Protein AF-A0A1V5DP64-F1 (afdb_monomer_lite)

Sequence (326 aa):
MSFKNELERRCFEIAERALGRGVTILHNKTLQIESALFSEVASFKGPPAKEVDVLVAELLDDPKVVLLVSCKLLLRRAEPAHVQEWCAVVQTMNRYSDGTHYFGLIVSPTGFTSGCEAWATSHNLGIIPPIKGRRLAFNEDTVLRMYERVLVALRARVHLQIDDLRTPPAFFDFVYRLVADFEGHQDAVADTRYLLLPQGWASSFGEMYSKIAGRTVEDLRAVEGATIMTLSGGVGLRFNQARVDCGSGRDITKGTLMIPQCRKNIEMETCTLDFIKSIVVGRSITSAGDFGNYLEVGLDHSFNLGLHQTGFHLISTENPIEQHRL

pLDDT: mean 82.63, std 13.84, range [38.41, 98.31]

Secondary structure (DSSP, 8-state):
---SSHHHHHHHHHHHHHH-TTEEEEEEEEPPPS-TT-HHHHSSSSS---EEEEEEEEEEETTEEEEEEEE---SSPBPHHHHHHHHHHHHHHHHT-SS-EEEEEEE-TT-B-TTHHHHHHHTTEEEES-SSSS-S---HHHHHHHHHHHHHHHHHHHHH--TTTTSTTHHHHHHHHHHGGGG-TTSTTSS-SEEEETTTEEE-HHHHHHHHTTPBEEEEEEETTEEEEEETTTEEEEE-SS-EEEES-GGGG-S-EE--EEEETTTTEEE-HHHHHHHHTTPBEEEEEE-SSEEEEEETTTEEEEEESSEEEEEE-PSSGGGS--

Radius of gyration: 22.36 Å; chains: 1; bounding box: 56×39×63 Å

Structure (mmCIF, N/CA/C/O backbone):
data_AF-A0A1V5DP64-F1
#
_entry.id   AF-A0A1V5DP64-F1
#
loop_
_atom_site.group_PDB
_atom_site.id
_atom_site.type_symbol
_atom_site.label_atom_id
_atom_site.label_alt_id
_atom_site.label_comp_id
_atom_site.label_asym_id
_atom_site.label_entity_id
_atom_site.label_seq_id
_atom_site.pdbx_PDB_ins_code
_atom_site.Cartn_x
_atom_site.Cartn_y
_atom_site.Cartn_z
_atom_site.occupancy
_atom_site.B_iso_or_equiv
_atom_site.auth_seq_id
_atom_site.auth_comp_id
_atom_site.auth_asym_id
_atom_site.auth_atom_id
_atom_site.pdbx_PDB_model_num
ATOM 1 N N . MET A 1 1 ? 22.384 3.825 -25.444 1.00 60.59 1 MET A N 1
ATOM 2 C CA . MET A 1 1 ? 21.164 4.272 -24.741 1.00 60.59 1 MET A CA 1
ATOM 3 C C . MET A 1 1 ? 21.391 5.690 -24.252 1.00 60.5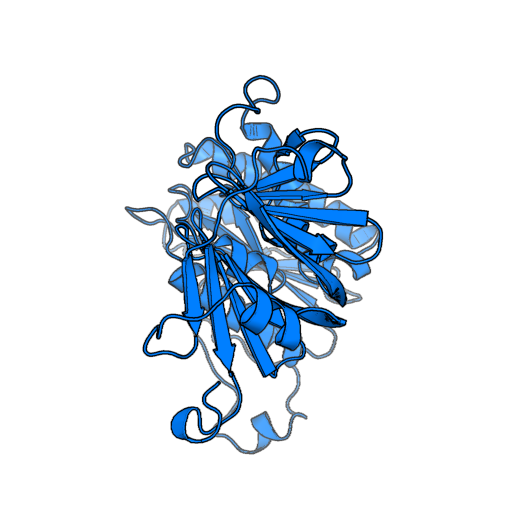9 1 MET A C 1
ATOM 5 O O . MET A 1 1 ? 22.504 5.987 -23.835 1.00 60.59 1 MET A O 1
ATOM 9 N N . SER A 1 2 ? 20.395 6.566 -24.368 1.00 73.50 2 SER A N 1
ATOM 10 C CA . SER A 1 2 ? 20.362 7.835 -23.628 1.00 73.50 2 SER A CA 1
ATOM 11 C C . SER A 1 2 ? 19.771 7.574 -22.243 1.00 73.50 2 SER A C 1
ATOM 13 O O . SER A 1 2 ? 18.979 6.651 -22.125 1.00 73.50 2 SER A O 1
ATOM 15 N N . PHE A 1 3 ? 20.126 8.368 -21.236 1.00 81.88 3 PHE A N 1
ATOM 16 C CA . PHE A 1 3 ? 19.510 8.339 -19.904 1.00 81.88 3 PHE A CA 1
ATOM 17 C C . PHE A 1 3 ? 19.103 9.770 -19.546 1.00 81.88 3 PHE A C 1
ATOM 19 O O . PHE A 1 3 ? 19.833 10.710 -19.872 1.00 81.88 3 PHE A O 1
ATOM 26 N N . LYS A 1 4 ? 17.956 9.961 -18.889 1.00 80.56 4 LYS A N 1
ATOM 27 C CA . LYS A 1 4 ? 17.464 11.286 -18.477 1.00 80.56 4 LYS A CA 1
ATOM 28 C C . LYS A 1 4 ? 18.217 11.835 -17.273 1.00 80.56 4 LYS A C 1
ATOM 30 O O . LYS A 1 4 ? 18.334 13.049 -17.126 1.00 80.56 4 LYS A O 1
ATOM 35 N N . ASN A 1 5 ? 18.696 10.959 -16.396 1.00 86.06 5 ASN A N 1
ATOM 36 C CA . ASN A 1 5 ? 19.469 11.338 -15.222 1.00 86.06 5 ASN A CA 1
ATOM 37 C C . ASN A 1 5 ? 20.370 10.191 -14.742 1.00 86.06 5 ASN A C 1
ATOM 39 O O . ASN A 1 5 ? 20.289 9.056 -15.212 1.00 86.06 5 ASN A O 1
ATOM 43 N N . GLU A 1 6 ? 21.232 10.515 -13.783 1.00 88.75 6 GLU A N 1
ATOM 44 C CA . GLU A 1 6 ? 22.213 9.586 -13.228 1.00 88.75 6 GLU A CA 1
ATOM 45 C C . GLU A 1 6 ? 21.572 8.428 -12.447 1.00 88.75 6 GLU A C 1
ATOM 47 O O . GLU A 1 6 ? 22.032 7.293 -12.544 1.00 88.75 6 GLU A O 1
ATOM 52 N N . LEU A 1 7 ? 20.468 8.680 -11.736 1.00 89.38 7 LEU A N 1
ATOM 53 C CA . LEU A 1 7 ? 19.733 7.637 -11.016 1.00 89.38 7 LEU A CA 1
ATOM 54 C C . LEU A 1 7 ? 19.228 6.553 -11.979 1.00 89.38 7 LEU A C 1
ATOM 56 O O . LEU A 1 7 ? 19.385 5.367 -11.708 1.00 89.38 7 LEU A O 1
ATOM 60 N N . GLU A 1 8 ? 18.652 6.953 -13.111 1.00 89.62 8 GLU A N 1
ATOM 61 C CA . GLU A 1 8 ? 18.162 6.034 -14.140 1.00 89.62 8 GLU A CA 1
ATOM 62 C C . GLU A 1 8 ? 19.298 5.200 -14.745 1.00 89.62 8 GLU A C 1
ATOM 64 O O . GLU A 1 8 ? 19.161 3.982 -14.867 1.00 89.62 8 GLU A O 1
ATOM 69 N N . ARG A 1 9 ? 20.448 5.828 -15.034 1.00 91.38 9 ARG A N 1
ATOM 70 C CA . ARG A 1 9 ? 21.656 5.125 -15.491 1.00 91.38 9 ARG A CA 1
ATOM 71 C C . ARG A 1 9 ? 22.099 4.059 -14.492 1.00 91.38 9 ARG A C 1
ATOM 73 O O . ARG A 1 9 ? 22.291 2.904 -14.866 1.00 91.38 9 ARG A O 1
ATOM 80 N N . ARG A 1 10 ? 22.208 4.419 -13.211 1.00 91.00 10 ARG A N 1
ATOM 81 C CA . ARG A 1 10 ? 22.635 3.497 -12.146 1.00 91.00 10 ARG A CA 1
ATOM 82 C C . ARG A 1 10 ? 21.622 2.372 -11.916 1.00 91.00 10 ARG A C 1
ATOM 84 O O . ARG A 1 10 ? 22.017 1.220 -11.749 1.00 91.00 10 ARG A O 1
ATOM 91 N N . CYS A 1 11 ? 20.322 2.673 -11.939 1.00 92.44 11 CYS A N 1
ATOM 92 C CA . CYS A 1 11 ? 19.265 1.665 -11.841 1.00 92.44 11 CYS A CA 1
ATOM 93 C C . CYS A 1 11 ? 19.277 0.696 -13.032 1.00 92.44 11 CYS A C 1
ATOM 95 O O . CYS A 1 11 ? 19.056 -0.498 -12.841 1.00 92.44 11 CYS A O 1
ATOM 97 N N . PHE A 1 12 ? 19.562 1.172 -14.242 1.00 91.69 12 PHE A N 1
ATOM 98 C CA . PHE A 1 12 ? 19.703 0.306 -15.408 1.00 91.69 12 PHE A CA 1
ATOM 99 C C . PHE A 1 12 ? 20.895 -0.643 -15.285 1.00 91.69 12 PHE A C 1
ATOM 101 O O . PHE A 1 12 ? 20.726 -1.846 -15.446 1.00 91.69 12 PHE A O 1
ATOM 108 N N . GLU A 1 13 ? 22.073 -0.132 -14.919 1.00 89.44 13 GLU A N 1
ATOM 109 C CA . GLU A 1 13 ? 23.282 -0.953 -14.754 1.00 89.44 13 GLU A CA 1
ATOM 110 C C . GLU A 1 13 ? 23.104 -2.034 -13.680 1.00 89.44 13 GLU A C 1
ATOM 112 O O . GLU A 1 13 ? 23.528 -3.179 -13.850 1.00 89.44 13 GLU A O 1
ATOM 117 N N . ILE A 1 14 ? 22.433 -1.689 -12.577 1.00 88.75 14 ILE A N 1
ATOM 118 C CA . ILE A 1 14 ? 22.069 -2.656 -11.537 1.00 88.75 14 ILE A CA 1
ATOM 119 C C . ILE A 1 14 ? 21.079 -3.686 -12.078 1.00 88.75 14 ILE A C 1
ATOM 121 O O . ILE A 1 14 ? 21.234 -4.873 -11.798 1.00 88.75 14 ILE A O 1
ATOM 125 N N . ALA A 1 15 ? 20.076 -3.262 -12.847 1.00 89.75 15 ALA A N 1
ATOM 126 C CA . ALA A 1 15 ? 19.091 -4.172 -13.414 1.00 89.75 15 ALA A CA 1
ATOM 127 C C . ALA A 1 15 ? 19.711 -5.141 -14.424 1.00 89.75 15 ALA A C 1
ATOM 129 O O . ALA A 1 15 ? 19.472 -6.340 -14.306 1.00 89.75 15 ALA A O 1
ATOM 130 N N . GLU A 1 16 ? 20.556 -4.674 -15.347 1.00 88.31 16 GLU A N 1
ATOM 131 C CA . GLU A 1 16 ? 21.293 -5.550 -16.267 1.00 88.31 16 GLU A CA 1
ATOM 132 C C . GLU A 1 16 ? 22.146 -6.571 -15.508 1.00 88.31 16 GLU A C 1
ATOM 134 O O . GLU A 1 16 ? 22.135 -7.761 -15.831 1.00 88.31 16 GLU A O 1
ATOM 139 N N . ARG A 1 17 ? 22.845 -6.138 -14.451 1.00 84.56 17 ARG A N 1
ATOM 140 C CA . ARG A 1 17 ? 23.656 -7.034 -13.615 1.00 84.56 17 ARG A CA 1
ATOM 141 C C . ARG A 1 17 ? 22.804 -8.055 -12.856 1.00 84.56 17 ARG A C 1
ATOM 143 O O . ARG A 1 17 ? 23.178 -9.226 -12.777 1.00 84.56 17 ARG A O 1
ATOM 150 N N . ALA A 1 18 ? 21.687 -7.624 -12.273 1.00 82.88 18 ALA A N 1
ATOM 151 C CA . ALA A 1 18 ? 20.850 -8.451 -11.408 1.00 82.88 18 ALA A CA 1
ATOM 152 C C . ALA A 1 18 ? 19.919 -9.389 -12.189 1.00 82.88 18 ALA A C 1
ATOM 154 O O . ALA A 1 18 ? 19.658 -10.501 -11.731 1.00 82.88 18 ALA A O 1
ATOM 155 N N . LEU A 1 19 ? 19.421 -8.975 -13.355 1.00 83.50 19 LEU A N 1
ATOM 156 C CA . LEU A 1 19 ? 18.385 -9.683 -14.115 1.00 83.50 19 LEU A CA 1
ATOM 157 C C . LEU A 1 19 ? 18.899 -10.295 -15.425 1.00 83.50 19 LEU A C 1
ATOM 159 O O . LEU A 1 19 ? 18.329 -11.278 -15.886 1.00 83.50 19 LEU A O 1
ATOM 163 N N . GLY A 1 20 ? 20.012 -9.805 -15.980 1.00 76.12 20 GLY A N 1
ATOM 164 C CA . GLY A 1 20 ? 20.612 -10.323 -17.213 1.00 76.12 20 GLY A CA 1
ATOM 165 C C . GLY A 1 20 ? 20.185 -9.567 -18.479 1.00 76.12 20 GLY A C 1
ATOM 166 O O . GLY A 1 20 ? 19.774 -8.412 -18.427 1.00 76.12 20 GLY A O 1
ATOM 167 N N . ARG A 1 21 ? 20.312 -10.218 -19.647 1.00 64.81 21 ARG A N 1
ATOM 168 C CA . ARG A 1 21 ? 20.264 -9.587 -20.990 1.00 64.81 21 ARG A CA 1
ATOM 169 C C . ARG A 1 21 ? 18.863 -9.173 -21.504 1.00 64.81 21 ARG A C 1
ATOM 171 O O . ARG A 1 21 ? 18.738 -8.861 -22.681 1.00 64.81 21 ARG A O 1
ATOM 178 N N . GLY A 1 22 ? 17.837 -9.143 -20.649 1.00 70.06 22 GLY A N 1
ATOM 179 C CA . GLY A 1 22 ? 16.450 -8.763 -20.988 1.00 70.06 22 GLY A CA 1
ATOM 180 C C . GLY A 1 22 ? 16.023 -7.371 -20.502 1.00 70.06 22 GLY A C 1
ATOM 181 O O . GLY A 1 22 ? 14.837 -7.043 -20.520 1.00 70.06 22 GLY A O 1
ATOM 182 N N . VAL A 1 23 ? 16.966 -6.558 -20.015 1.00 77.31 23 VAL A N 1
ATOM 183 C CA . VAL A 1 23 ? 16.687 -5.217 -19.485 1.00 77.31 23 VAL A CA 1
ATOM 184 C C . VAL A 1 23 ? 16.868 -4.170 -20.577 1.00 77.31 23 VAL A C 1
ATOM 186 O O . VAL A 1 23 ? 17.903 -4.097 -21.233 1.00 77.31 23 VAL A O 1
ATOM 189 N N . THR A 1 24 ? 15.861 -3.324 -20.763 1.00 81.88 24 THR A N 1
ATOM 190 C CA . THR A 1 24 ? 15.877 -2.229 -21.736 1.00 81.88 24 THR A CA 1
ATOM 191 C C . THR A 1 24 ? 15.373 -0.934 -21.111 1.00 81.88 24 THR A C 1
ATOM 193 O O . THR A 1 24 ? 14.662 -0.946 -20.108 1.00 81.88 24 THR A O 1
ATOM 196 N N . ILE A 1 25 ? 15.738 0.200 -21.709 1.00 75.31 25 ILE A N 1
ATOM 197 C CA . ILE A 1 25 ? 15.188 1.513 -21.354 1.00 75.31 25 ILE A CA 1
ATOM 198 C C . ILE A 1 25 ? 14.308 1.996 -22.479 1.00 75.31 25 ILE A C 1
ATOM 200 O O . ILE A 1 25 ? 14.734 2.031 -23.635 1.00 75.31 25 ILE A O 1
ATOM 204 N N . LEU A 1 26 ? 13.100 2.408 -22.122 1.00 75.56 26 LEU A N 1
ATOM 205 C CA . LEU A 1 26 ? 12.132 2.963 -23.045 1.00 75.56 26 LEU A CA 1
ATOM 206 C C . LEU A 1 26 ? 11.841 4.400 -22.605 1.00 75.56 26 LEU A C 1
ATOM 208 O O . LEU A 1 26 ? 11.327 4.627 -21.513 1.00 75.56 26 LEU A O 1
ATOM 212 N N . HIS A 1 27 ? 12.191 5.361 -23.460 1.00 63.53 27 HIS A N 1
ATOM 213 C CA . HIS A 1 27 ? 11.896 6.780 -23.262 1.00 63.53 27 HIS A CA 1
ATOM 214 C C . HIS A 1 27 ? 10.750 7.219 -24.147 1.00 63.53 27 HIS A C 1
ATOM 216 O O . HIS A 1 27 ? 10.715 6.844 -25.322 1.00 63.53 27 HIS A O 1
ATOM 222 N N . ASN A 1 28 ? 9.862 8.049 -23.594 1.00 56.91 28 ASN A N 1
ATOM 223 C CA . ASN A 1 28 ? 8.688 8.587 -24.288 1.00 56.91 28 ASN A CA 1
ATOM 224 C C . ASN A 1 28 ? 7.912 7.498 -25.058 1.00 56.91 28 ASN A C 1
ATOM 226 O O . ASN A 1 28 ? 7.365 7.744 -26.134 1.00 56.91 28 ASN A O 1
ATOM 230 N N . LYS A 1 29 ? 7.915 6.255 -24.556 1.00 63.03 29 LYS A N 1
ATOM 231 C CA . LYS A 1 29 ? 7.281 5.151 -25.270 1.00 63.03 29 LYS A CA 1
ATOM 232 C C . LYS A 1 29 ? 5.812 5.146 -24.916 1.00 63.03 29 LYS A C 1
ATOM 234 O O . LYS A 1 29 ? 5.449 5.073 -23.744 1.00 63.03 29 LYS A O 1
ATOM 239 N N . THR A 1 30 ? 4.971 5.171 -25.937 1.00 61.50 30 THR A N 1
ATOM 240 C CA . THR A 1 30 ? 3.567 4.819 -25.787 1.00 61.50 30 THR A CA 1
ATOM 241 C C . THR A 1 30 ? 3.484 3.327 -25.491 1.00 61.50 30 THR A C 1
ATOM 243 O O . THR A 1 30 ? 3.787 2.505 -26.359 1.00 61.50 30 THR A O 1
ATOM 246 N N . LEU A 1 31 ? 3.126 2.960 -24.261 1.00 60.44 31 LEU A N 1
ATOM 247 C CA . LEU A 1 31 ? 2.834 1.563 -23.950 1.00 60.44 31 LEU A CA 1
ATOM 248 C C . LEU A 1 31 ? 1.609 1.133 -24.768 1.00 60.44 31 LEU A C 1
ATOM 250 O O . LEU A 1 31 ? 0.554 1.760 -24.688 1.00 60.44 31 LEU A O 1
ATOM 254 N N . GLN A 1 32 ? 1.782 0.114 -25.609 1.00 57.94 32 GLN A N 1
ATOM 255 C CA . GLN A 1 32 ? 0.716 -0.422 -26.448 1.00 57.94 32 GLN A CA 1
ATOM 256 C C . GLN A 1 32 ? 0.050 -1.592 -25.732 1.00 57.94 32 GLN A C 1
ATOM 258 O O . GLN A 1 32 ? 0.723 -2.465 -25.191 1.00 57.94 32 GLN A O 1
ATOM 263 N N . ILE A 1 33 ? -1.279 -1.576 -25.732 1.00 59.38 33 ILE A N 1
ATOM 264 C CA . ILE A 1 33 ? -2.116 -2.664 -25.241 1.00 59.38 33 ILE A CA 1
ATOM 265 C C . ILE A 1 33 ? -1.924 -3.904 -26.124 1.00 59.38 33 ILE A C 1
ATOM 267 O O . ILE A 1 33 ? -1.903 -3.784 -27.347 1.00 59.38 33 ILE A O 1
ATOM 271 N N . GLU A 1 34 ? -1.805 -5.079 -25.504 1.00 56.78 34 GLU A N 1
ATOM 272 C CA . GLU A 1 34 ? -1.532 -6.342 -26.204 1.00 56.78 34 GLU A CA 1
ATOM 273 C C . GLU A 1 34 ? -2.792 -6.914 -26.874 1.00 56.78 34 GLU A C 1
ATOM 275 O O . GLU A 1 34 ? -2.701 -7.482 -27.959 1.00 56.78 34 GLU A O 1
ATOM 280 N N . SER A 1 35 ? -3.981 -6.705 -26.292 1.00 54.25 35 SER A N 1
ATOM 281 C CA . SER A 1 35 ? -5.237 -7.262 -26.810 1.00 54.25 35 SER A CA 1
ATOM 282 C C . SER A 1 35 ? -6.195 -6.203 -27.370 1.00 54.25 35 SER A C 1
ATOM 284 O O . SER A 1 35 ? -6.778 -5.396 -26.643 1.00 54.25 35 SER A O 1
ATOM 286 N N . ALA A 1 36 ? -6.422 -6.252 -28.686 1.00 55.56 36 ALA A N 1
ATOM 287 C CA . ALA A 1 36 ? -7.404 -5.429 -29.401 1.00 55.56 36 ALA A CA 1
ATOM 288 C C . ALA A 1 36 ? -8.850 -5.970 -29.316 1.00 55.56 36 ALA A C 1
ATOM 290 O O . ALA A 1 36 ? -9.750 -5.433 -29.960 1.00 55.56 36 ALA A O 1
ATOM 291 N N . LEU A 1 37 ? -9.081 -7.047 -28.554 1.00 55.12 37 LEU A N 1
ATOM 292 C CA . LEU A 1 37 ? -10.367 -7.757 -28.490 1.00 55.12 37 LEU A CA 1
ATOM 293 C C . LEU A 1 37 ? -11.374 -7.128 -27.517 1.00 55.12 37 LEU A C 1
ATOM 295 O O . LEU A 1 37 ? -12.557 -7.466 -27.549 1.00 55.12 37 LEU A O 1
ATOM 299 N N . PHE A 1 38 ? -10.937 -6.206 -26.659 1.00 56.88 38 PHE A N 1
ATOM 300 C CA . PHE A 1 38 ? -11.826 -5.508 -25.736 1.00 56.88 38 PHE A CA 1
ATOM 301 C C . PHE A 1 38 ? -12.682 -4.480 -26.489 1.00 56.88 38 PHE A C 1
ATOM 303 O O . PHE A 1 38 ? -12.165 -3.602 -27.182 1.00 56.88 38 PHE A O 1
ATOM 310 N N . SER A 1 39 ? -14.007 -4.549 -26.329 1.00 52.31 39 SER A N 1
ATOM 311 C CA . SER A 1 39 ? -14.969 -3.662 -27.008 1.00 52.31 39 SER A CA 1
ATOM 312 C C . SER A 1 39 ? -14.737 -2.174 -26.718 1.00 52.31 39 SER A C 1
ATOM 314 O O . SER A 1 39 ? -15.022 -1.316 -27.554 1.00 52.31 39 SER A O 1
ATOM 316 N N . GLU A 1 40 ? -14.175 -1.871 -25.548 1.00 51.62 40 GLU A N 1
ATOM 317 C CA . GLU A 1 40 ? -13.775 -0.534 -25.094 1.00 51.62 40 GLU A CA 1
ATOM 318 C C . GLU A 1 40 ? -12.545 0.001 -25.857 1.00 51.62 40 GLU A C 1
ATOM 320 O O . GLU A 1 40 ? -12.337 1.204 -25.926 1.00 51.62 40 GLU A O 1
ATOM 325 N N . VAL A 1 41 ? -11.738 -0.875 -26.465 1.00 50.34 41 VAL A N 1
ATOM 326 C CA . VAL A 1 41 ? -10.565 -0.522 -27.287 1.00 50.34 41 VAL A CA 1
ATOM 327 C C . VAL A 1 41 ? -10.954 -0.389 -28.764 1.00 50.34 41 VAL A C 1
ATOM 329 O O . VAL A 1 41 ? -10.418 0.459 -29.474 1.00 50.34 41 VAL A O 1
ATOM 332 N N . ALA A 1 42 ? -11.940 -1.170 -29.215 1.00 49.78 42 ALA A N 1
ATOM 333 C CA . ALA A 1 42 ? -12.446 -1.159 -30.590 1.00 49.78 42 ALA A CA 1
ATOM 334 C C . ALA A 1 42 ? -13.294 0.082 -30.951 1.00 49.78 42 ALA A C 1
ATOM 336 O O . ALA A 1 42 ? -13.490 0.368 -32.130 1.00 49.78 42 ALA A O 1
ATOM 337 N N . SER A 1 43 ? -13.815 0.809 -29.954 1.00 41.62 43 SER A N 1
ATOM 338 C CA . SER A 1 43 ? -14.786 1.908 -30.128 1.00 41.62 43 SER A CA 1
ATOM 339 C C . SER A 1 43 ? -14.214 3.322 -29.925 1.00 41.62 43 SER A C 1
ATOM 341 O O . SER A 1 43 ? -14.903 4.307 -30.195 1.00 41.62 43 SER A O 1
ATOM 343 N N . PHE A 1 44 ? -12.949 3.447 -29.514 1.00 43.25 44 PHE A N 1
ATOM 344 C CA . PHE A 1 44 ? -12.234 4.721 -29.365 1.00 43.25 44 PHE A CA 1
ATOM 345 C C . PHE A 1 44 ? -11.174 4.894 -30.471 1.00 43.25 44 PHE A C 1
ATOM 347 O O . PHE A 1 44 ? -10.893 3.964 -31.224 1.00 43.25 44 PHE A O 1
ATOM 354 N N . LYS A 1 45 ? -10.559 6.084 -30.591 1.00 45.41 45 LYS A N 1
ATOM 355 C CA . LYS A 1 45 ? -9.398 6.369 -31.475 1.00 45.41 45 LYS A CA 1
ATOM 356 C C . LYS A 1 45 ? -8.117 5.632 -31.005 1.00 45.41 45 LYS A C 1
ATOM 358 O O . LYS A 1 45 ? -7.048 6.226 -30.904 1.00 45.41 45 LYS A O 1
ATOM 363 N N . GLY A 1 46 ? -8.232 4.340 -30.712 1.00 45.94 46 GLY A N 1
ATOM 364 C CA . GLY A 1 46 ? -7.203 3.510 -30.104 1.00 45.94 46 GLY A CA 1
ATOM 365 C C . GLY A 1 46 ? -7.240 3.508 -28.569 1.00 45.94 46 GLY A C 1
ATOM 366 O O . GLY A 1 46 ? -7.979 4.281 -27.953 1.00 45.94 46 GLY A O 1
ATOM 367 N N . PRO A 1 47 ? -6.457 2.611 -27.949 1.00 46.84 47 PRO A N 1
ATOM 368 C CA . PRO A 1 47 ? -6.371 2.482 -26.499 1.00 46.84 47 PRO A CA 1
ATOM 369 C C . PRO A 1 47 ? -5.772 3.731 -25.824 1.00 46.84 47 PRO A C 1
ATOM 371 O O . PRO A 1 47 ? -5.089 4.511 -26.493 1.00 46.84 47 PRO A O 1
ATOM 374 N N . PRO A 1 48 ? -5.965 3.923 -24.502 1.00 52.16 48 PRO A N 1
ATOM 375 C CA . PRO A 1 48 ? -5.319 4.999 -23.757 1.00 52.16 48 PRO A CA 1
ATOM 376 C C . PRO A 1 48 ? -3.796 4.929 -23.914 1.00 52.16 48 PRO A C 1
ATOM 378 O O . PRO A 1 48 ? -3.135 4.030 -23.401 1.00 52.16 48 PRO A O 1
ATOM 381 N N . ALA A 1 49 ? -3.243 5.889 -24.646 1.00 53.12 49 ALA A N 1
ATOM 382 C CA . ALA A 1 49 ? -1.818 6.033 -24.873 1.00 53.12 49 ALA A CA 1
ATOM 383 C C . ALA A 1 49 ? -1.229 6.936 -23.788 1.00 53.12 49 ALA A C 1
ATOM 385 O O . ALA A 1 49 ? -1.644 8.087 -23.642 1.00 53.12 49 ALA A O 1
ATOM 386 N N . LYS A 1 50 ? -0.244 6.434 -23.040 1.00 59.09 50 LYS A N 1
ATOM 387 C CA . LYS A 1 50 ? 0.556 7.262 -22.138 1.00 59.09 50 LYS A CA 1
ATOM 388 C C . LYS A 1 50 ? 2.032 7.068 -22.440 1.00 59.09 50 LYS A C 1
ATOM 390 O O . LYS A 1 50 ? 2.512 5.937 -22.496 1.00 59.09 50 LYS A O 1
ATOM 395 N N . GLU A 1 51 ? 2.724 8.177 -22.669 1.00 61.66 51 GLU A N 1
ATOM 396 C CA . GLU A 1 51 ? 4.177 8.187 -22.763 1.00 61.66 51 GLU A CA 1
ATOM 397 C C . GLU A 1 51 ? 4.760 7.994 -21.368 1.00 61.66 51 GLU A C 1
ATOM 399 O O . GLU A 1 51 ? 4.407 8.711 -20.428 1.00 61.66 51 GLU A O 1
ATOM 404 N N . VAL A 1 52 ? 5.637 7.006 -21.232 1.00 66.75 52 VAL A N 1
ATOM 405 C CA . VAL A 1 52 ? 6.349 6.741 -19.984 1.00 66.75 52 VAL A CA 1
ATOM 406 C C . VAL A 1 52 ? 7.842 6.621 -20.240 1.00 66.75 52 VAL A C 1
ATOM 408 O O . VAL A 1 52 ? 8.275 6.118 -21.281 1.00 66.75 52 VAL A O 1
ATOM 411 N N . ASP A 1 53 ? 8.618 7.076 -19.260 1.00 65.88 53 ASP A N 1
ATOM 412 C CA . ASP A 1 53 ? 10.027 6.728 -19.125 1.00 65.88 53 ASP A CA 1
ATOM 413 C C . ASP A 1 53 ? 10.138 5.589 -18.134 1.00 65.88 53 ASP A C 1
ATOM 415 O O . ASP A 1 53 ? 9.730 5.712 -16.971 1.00 65.88 53 ASP A O 1
ATOM 419 N N . VAL A 1 54 ? 10.625 4.459 -18.625 1.00 79.06 54 VAL A N 1
ATOM 420 C CA . VAL A 1 54 ? 10.559 3.213 -17.884 1.00 79.06 54 VAL A CA 1
ATOM 421 C C . VAL A 1 54 ? 11.728 2.315 -18.236 1.00 79.06 54 VAL A C 1
ATOM 423 O O . VAL A 1 54 ? 12.037 2.093 -19.410 1.00 79.06 54 VAL A O 1
ATOM 426 N N . LEU A 1 55 ? 12.360 1.767 -17.202 1.00 84.38 55 LEU A N 1
ATOM 427 C CA . LEU A 1 55 ? 13.215 0.601 -17.370 1.00 84.38 55 LEU A CA 1
ATOM 428 C C . LEU A 1 55 ? 12.295 -0.615 -17.421 1.00 84.38 55 LEU A C 1
ATOM 430 O O . LEU A 1 55 ? 11.495 -0.831 -16.509 1.00 84.38 55 LEU A O 1
ATOM 434 N N . VAL A 1 56 ? 12.398 -1.397 -18.484 1.00 86.06 56 VAL A N 1
ATOM 435 C CA . VAL A 1 56 ? 11.622 -2.620 -18.666 1.00 86.06 56 VAL A CA 1
ATOM 436 C C . VAL A 1 56 ? 12.557 -3.798 -18.515 1.00 86.06 56 VAL A C 1
ATOM 438 O O . VAL A 1 56 ? 13.566 -3.876 -19.211 1.00 86.06 56 VAL A O 1
ATOM 441 N N . ALA A 1 57 ? 12.215 -4.711 -17.616 1.00 86.62 57 ALA A N 1
ATOM 442 C CA . ALA A 1 57 ? 12.939 -5.956 -17.448 1.00 86.62 57 ALA A CA 1
ATOM 443 C C . ALA A 1 57 ? 11.996 -7.141 -17.644 1.00 86.62 57 ALA A C 1
ATOM 445 O O . ALA A 1 57 ? 11.053 -7.326 -16.872 1.00 86.62 57 ALA A O 1
ATOM 446 N N . GLU A 1 58 ? 12.260 -7.942 -18.671 1.00 87.69 58 GLU A N 1
ATOM 447 C CA . GLU A 1 58 ? 11.602 -9.235 -18.853 1.00 87.69 58 GLU A CA 1
ATOM 448 C C . GLU A 1 58 ? 12.214 -10.233 -17.858 1.00 87.69 58 GLU A C 1
ATOM 450 O O . GLU A 1 58 ? 13.429 -10.429 -17.815 1.00 87.69 58 GLU A O 1
ATOM 455 N N . LEU A 1 59 ? 11.374 -10.788 -16.981 1.00 85.38 59 LEU A N 1
ATOM 456 C CA . LEU A 1 59 ? 11.788 -11.658 -15.876 1.00 85.38 59 LEU A CA 1
ATOM 457 C C . LEU A 1 59 ? 11.601 -13.144 -16.190 1.00 85.38 59 LEU A C 1
ATOM 459 O O . LEU A 1 59 ? 12.319 -13.975 -15.633 1.00 85.38 59 LEU A O 1
ATOM 463 N N . LEU A 1 60 ? 10.605 -13.463 -17.017 1.00 84.25 60 LEU A N 1
ATOM 464 C CA . LEU A 1 60 ? 10.240 -14.811 -17.442 1.00 84.25 60 LEU A CA 1
ATOM 465 C C . LEU A 1 60 ? 9.501 -14.723 -18.780 1.00 84.25 60 LEU A C 1
ATOM 467 O O . LEU A 1 60 ? 8.731 -13.781 -18.975 1.00 84.25 60 LEU A O 1
ATOM 471 N N . ASP A 1 61 ? 9.715 -15.698 -19.661 1.00 82.25 61 ASP A N 1
ATOM 472 C CA . ASP A 1 61 ? 9.097 -15.727 -20.994 1.00 82.25 61 ASP A CA 1
ATOM 473 C C . ASP A 1 61 ? 7.756 -16.478 -21.018 1.00 82.25 61 ASP A C 1
ATOM 475 O O . ASP A 1 61 ? 6.876 -16.118 -21.796 1.00 82.25 61 ASP A O 1
ATOM 479 N N . ASP A 1 62 ? 7.577 -17.487 -20.155 1.00 79.88 62 ASP A N 1
ATOM 480 C CA . ASP A 1 62 ? 6.349 -18.288 -20.072 1.00 79.88 62 ASP A CA 1
ATOM 481 C C . ASP A 1 62 ? 6.036 -18.730 -18.619 1.00 79.88 62 ASP A C 1
ATOM 483 O O . ASP A 1 62 ? 6.790 -19.524 -18.046 1.00 79.88 62 ASP A O 1
ATOM 487 N N . PRO A 1 63 ? 4.957 -18.215 -17.990 1.00 82.50 63 PRO A N 1
ATOM 488 C CA . PRO A 1 63 ? 4.152 -17.089 -18.468 1.00 82.50 63 PRO A CA 1
ATOM 489 C C . PRO A 1 63 ? 5.012 -15.823 -18.564 1.00 82.50 63 PRO A C 1
ATOM 491 O O . PRO A 1 63 ? 5.940 -15.645 -17.771 1.00 82.50 63 PRO A O 1
ATOM 494 N N . LYS A 1 64 ? 4.703 -14.924 -19.506 1.00 88.19 64 LYS A N 1
ATOM 495 C CA . LYS A 1 64 ? 5.499 -13.706 -19.689 1.00 88.19 64 LYS A CA 1
ATOM 496 C C . LYS A 1 64 ? 5.363 -12.790 -18.471 1.00 88.19 64 LYS A C 1
ATOM 498 O O . LYS A 1 64 ? 4.255 -12.413 -18.092 1.00 88.19 64 LYS A O 1
ATOM 503 N N . VAL A 1 65 ? 6.478 -12.411 -17.852 1.00 89.12 65 VAL A N 1
ATOM 504 C CA . VAL A 1 65 ? 6.507 -11.537 -16.668 1.00 89.12 65 VAL A CA 1
ATOM 505 C C . VAL A 1 65 ? 7.422 -10.356 -16.926 1.00 89.12 65 VAL A C 1
ATOM 507 O O . VAL A 1 65 ? 8.594 -10.528 -17.254 1.00 89.12 65 VAL A O 1
ATOM 510 N N . VAL A 1 66 ? 6.902 -9.151 -16.719 1.00 90.75 66 VAL A N 1
ATOM 511 C CA . VAL A 1 66 ? 7.606 -7.901 -16.997 1.00 90.75 66 VAL A CA 1
ATOM 512 C C . VAL A 1 66 ? 7.593 -7.000 -15.767 1.00 90.75 66 VAL A C 1
ATOM 514 O O . VAL A 1 66 ? 6.543 -6.710 -15.193 1.00 90.75 66 VAL A O 1
ATOM 517 N N . LEU A 1 67 ? 8.771 -6.518 -15.378 1.00 92.62 67 LEU A N 1
ATOM 518 C CA . LEU A 1 67 ? 8.928 -5.474 -14.374 1.00 92.62 67 LEU A CA 1
ATOM 519 C C . LEU A 1 67 ? 9.094 -4.114 -15.055 1.00 92.62 67 LEU A C 1
ATOM 521 O O . LEU A 1 67 ? 10.003 -3.918 -15.861 1.00 92.62 67 LEU A O 1
ATOM 525 N N . LEU A 1 68 ? 8.235 -3.171 -14.683 1.00 92.31 68 LEU A N 1
ATOM 526 C CA . LEU A 1 68 ? 8.297 -1.770 -15.078 1.00 92.31 68 LEU A CA 1
ATOM 527 C C . LEU A 1 68 ? 8.888 -0.956 -13.929 1.00 92.31 68 LEU A C 1
ATOM 529 O O . LEU A 1 68 ? 8.280 -0.860 -12.864 1.00 92.31 68 LEU A O 1
ATOM 533 N N . VAL A 1 69 ? 10.062 -0.360 -14.126 1.00 93.50 69 VAL A N 1
ATOM 534 C CA . VAL A 1 69 ? 10.731 0.441 -13.095 1.00 93.50 69 VAL A CA 1
ATOM 535 C C . VAL A 1 69 ? 10.701 1.921 -13.453 1.00 93.50 69 VAL A C 1
ATOM 537 O O . VAL A 1 69 ? 11.140 2.322 -14.530 1.00 93.50 69 VAL A O 1
ATOM 540 N N . SER A 1 70 ? 10.236 2.742 -12.513 1.00 92.31 70 SER A N 1
ATOM 541 C CA . SER A 1 70 ? 10.289 4.198 -12.601 1.00 92.31 70 SER A CA 1
ATOM 542 C C . SER A 1 70 ? 11.323 4.783 -11.654 1.00 92.31 70 SER A C 1
ATOM 544 O O . SER A 1 70 ? 11.222 4.622 -10.438 1.00 92.31 70 SER A O 1
ATOM 546 N N . CYS A 1 71 ? 12.277 5.525 -12.207 1.00 91.94 71 CYS A N 1
ATOM 547 C CA . CYS A 1 71 ? 13.278 6.260 -11.443 1.00 91.94 71 CYS A CA 1
ATOM 548 C C . CYS A 1 71 ? 12.818 7.711 -11.246 1.00 91.94 71 CYS A C 1
ATOM 550 O O . CYS A 1 71 ? 12.773 8.496 -12.194 1.00 91.94 71 CYS A O 1
ATOM 552 N N . LYS A 1 72 ? 12.478 8.092 -10.012 1.00 90.25 72 LYS A N 1
ATOM 553 C CA . LYS A 1 72 ? 12.031 9.445 -9.658 1.00 90.25 72 LYS A CA 1
ATOM 554 C C . LYS A 1 72 ? 13.151 10.175 -8.909 1.00 90.25 72 LYS A C 1
ATOM 556 O O . LYS A 1 72 ? 13.295 10.046 -7.697 1.00 90.25 72 LYS A O 1
ATOM 561 N N . LEU A 1 73 ? 13.942 10.962 -9.639 1.00 88.94 73 LEU A N 1
ATOM 562 C CA . LEU A 1 73 ? 14.936 11.865 -9.053 1.00 88.94 73 LEU A CA 1
ATOM 563 C C . LEU A 1 73 ? 14.294 13.235 -8.800 1.00 88.94 73 LEU A C 1
ATOM 565 O O . LEU A 1 73 ? 14.246 14.089 -9.682 1.00 88.94 73 LEU A O 1
ATOM 569 N N . LEU A 1 74 ? 13.739 13.415 -7.604 1.00 88.06 74 LEU A N 1
ATOM 570 C CA . LEU A 1 74 ? 12.998 14.615 -7.209 1.00 88.06 74 LEU A CA 1
ATOM 571 C C . LEU A 1 74 ? 13.789 15.437 -6.185 1.00 88.06 74 LEU A C 1
ATOM 573 O O . LEU A 1 74 ? 14.603 14.898 -5.447 1.00 88.06 74 LEU A O 1
ATOM 577 N N . LEU A 1 75 ? 13.508 16.741 -6.084 1.00 86.06 75 LEU A N 1
ATOM 578 C CA . LEU A 1 75 ? 14.077 17.598 -5.027 1.00 86.06 75 LEU A CA 1
ATOM 579 C C . LEU A 1 75 ? 13.446 17.342 -3.648 1.00 86.06 75 LEU A C 1
ATOM 581 O O . LEU A 1 75 ? 14.029 17.662 -2.616 1.00 86.06 75 LEU A O 1
ATOM 585 N N . ARG A 1 76 ? 12.223 16.808 -3.631 1.00 88.56 76 ARG A N 1
ATOM 586 C CA . ARG A 1 76 ? 11.449 16.476 -2.430 1.00 88.56 76 ARG A CA 1
ATOM 587 C C . ARG A 1 76 ? 10.997 15.021 -2.505 1.00 88.56 76 ARG A C 1
ATOM 589 O O . ARG A 1 76 ? 11.180 14.364 -3.527 1.00 88.56 76 ARG A O 1
ATOM 596 N N . ARG A 1 77 ? 10.411 14.522 -1.417 1.00 89.00 77 ARG A N 1
ATOM 597 C CA . ARG A 1 77 ? 9.765 13.203 -1.382 1.00 89.00 77 ARG A CA 1
ATOM 598 C C . ARG A 1 77 ? 8.699 13.089 -2.472 1.00 89.00 77 ARG A C 1
ATOM 600 O O . ARG A 1 77 ? 7.975 14.051 -2.720 1.00 89.00 77 ARG A O 1
ATOM 607 N N . ALA A 1 78 ? 8.588 11.912 -3.078 1.00 89.50 78 ALA A N 1
ATOM 608 C CA . ALA A 1 78 ? 7.538 11.620 -4.042 1.00 89.50 78 ALA A CA 1
ATOM 609 C C . ALA A 1 78 ? 6.159 11.627 -3.362 1.00 89.50 78 ALA A C 1
ATOM 611 O O . ALA A 1 78 ? 5.953 10.984 -2.336 1.00 89.50 78 ALA A O 1
ATOM 612 N N . GLU A 1 79 ? 5.229 12.379 -3.939 1.00 89.31 79 GLU A N 1
ATOM 613 C CA . GLU A 1 79 ? 3.837 12.497 -3.487 1.00 89.31 79 GLU A CA 1
ATOM 614 C C . GLU A 1 79 ? 2.923 11.394 -4.053 1.00 89.31 79 GLU A C 1
ATOM 616 O O . GLU A 1 79 ? 3.270 10.818 -5.090 1.00 89.31 79 GLU A O 1
ATOM 621 N N . PRO A 1 80 ? 1.733 11.143 -3.457 1.00 87.19 80 PRO A N 1
ATOM 622 C CA . PRO A 1 80 ? 0.818 10.083 -3.888 1.00 87.19 80 PRO A CA 1
ATOM 623 C C . PRO A 1 80 ? 0.471 10.124 -5.376 1.00 87.19 80 PRO A C 1
ATOM 625 O O . PRO A 1 80 ? 0.371 9.070 -5.992 1.00 87.19 80 PRO A O 1
ATOM 628 N N . ALA A 1 81 ? 0.383 11.316 -5.976 1.00 84.06 81 ALA A N 1
ATOM 629 C CA . ALA A 1 81 ? 0.134 11.485 -7.407 1.00 84.06 81 ALA A CA 1
ATOM 630 C C . ALA A 1 81 ? 1.172 10.760 -8.289 1.00 84.06 81 ALA A C 1
ATOM 632 O O . ALA A 1 81 ? 0.811 10.171 -9.307 1.00 84.06 81 ALA A O 1
ATOM 633 N N . HIS A 1 82 ? 2.446 10.728 -7.877 1.00 87.19 82 HIS A N 1
ATOM 634 C CA . HIS A 1 82 ? 3.504 10.027 -8.612 1.00 87.19 82 HIS A CA 1
ATOM 635 C C . HIS A 1 82 ? 3.330 8.505 -8.573 1.00 87.19 82 HIS A C 1
ATOM 637 O O . HIS A 1 82 ? 3.726 7.825 -9.515 1.00 87.19 82 HIS A O 1
ATOM 643 N N . VAL A 1 83 ? 2.760 7.962 -7.492 1.00 89.31 83 VAL A N 1
ATOM 644 C CA . VAL A 1 83 ? 2.505 6.519 -7.347 1.00 89.31 83 VAL A CA 1
ATOM 645 C C . VAL A 1 83 ? 1.181 6.130 -7.996 1.00 89.31 83 VAL A C 1
ATOM 647 O O . VAL A 1 83 ? 1.114 5.121 -8.692 1.00 89.31 83 VAL A O 1
ATOM 650 N N . GLN A 1 84 ? 0.151 6.963 -7.843 1.00 86.44 84 GLN A N 1
ATOM 651 C CA . GLN A 1 84 ? -1.147 6.808 -8.497 1.00 86.44 84 GLN A CA 1
ATOM 652 C C . GLN A 1 84 ? -1.011 6.771 -10.025 1.00 86.44 84 GLN A C 1
ATOM 654 O O . GLN A 1 84 ? -1.655 5.963 -10.691 1.00 86.44 84 GLN A O 1
ATOM 659 N N . GLU A 1 85 ? -0.139 7.609 -10.587 1.00 83.12 85 GLU A N 1
ATOM 660 C CA . GLU A 1 85 ? 0.195 7.573 -12.009 1.00 83.12 85 GLU A CA 1
ATOM 661 C C . GLU A 1 85 ? 0.661 6.176 -12.453 1.00 83.12 85 GLU A C 1
ATOM 663 O O . GLU A 1 85 ? 0.168 5.644 -13.448 1.00 83.12 85 GLU A O 1
ATOM 668 N N . TRP A 1 86 ? 1.582 5.570 -11.705 1.00 86.50 86 TRP A N 1
ATOM 669 C CA . TRP A 1 86 ? 2.137 4.252 -12.014 1.00 86.50 86 TRP A CA 1
ATOM 670 C C . TRP A 1 86 ? 1.169 3.109 -11.751 1.00 86.50 86 TRP A C 1
ATOM 672 O O . TRP A 1 86 ? 1.168 2.113 -12.470 1.00 86.50 86 TRP A O 1
ATOM 682 N N . CYS A 1 87 ? 0.302 3.289 -10.765 1.00 85.12 87 CYS A N 1
ATOM 683 C CA . CYS A 1 87 ? -0.806 2.397 -10.477 1.00 85.12 87 CYS A CA 1
ATOM 684 C C . CYS A 1 87 ? -1.728 2.285 -11.697 1.00 85.12 87 CYS A C 1
ATOM 686 O O . CYS A 1 87 ? -2.000 1.179 -12.157 1.00 85.12 87 CYS A O 1
ATOM 688 N N . ALA A 1 88 ? -2.129 3.419 -12.282 1.00 81.38 88 ALA A N 1
ATOM 689 C CA . ALA A 1 88 ? -2.957 3.436 -13.486 1.00 81.38 88 ALA A CA 1
ATOM 690 C C . ALA A 1 88 ? -2.268 2.750 -14.679 1.00 81.38 88 ALA A C 1
ATOM 692 O O . ALA A 1 88 ? -2.922 2.023 -15.428 1.00 81.38 88 ALA A O 1
ATOM 693 N N . VAL A 1 89 ? -0.951 2.933 -14.840 1.00 83.50 89 VAL A N 1
ATOM 694 C CA . VAL A 1 89 ? -0.167 2.269 -15.895 1.00 83.50 89 VAL A CA 1
ATOM 695 C C . VAL A 1 89 ? -0.175 0.752 -15.710 1.00 83.50 89 VAL A C 1
ATOM 697 O O . VAL A 1 89 ? -0.600 0.037 -16.611 1.00 83.50 89 VAL A O 1
ATOM 700 N N . VAL A 1 90 ? 0.237 0.246 -14.546 1.00 86.94 90 VAL A N 1
ATOM 701 C CA . VAL A 1 90 ? 0.335 -1.203 -14.290 1.00 86.94 90 VAL A CA 1
ATOM 702 C C . VAL A 1 90 ? -1.031 -1.881 -14.328 1.00 86.94 90 VAL A C 1
ATOM 704 O O . VAL A 1 90 ? -1.159 -2.980 -14.867 1.00 86.94 90 VAL A O 1
ATOM 707 N N . GLN A 1 91 ? -2.069 -1.224 -13.809 1.00 85.06 91 GLN A N 1
ATOM 708 C CA . GLN A 1 91 ? -3.436 -1.728 -13.881 1.00 85.06 91 GLN A CA 1
ATOM 709 C C . GLN A 1 91 ? -3.926 -1.819 -15.329 1.00 85.06 91 GLN A C 1
ATOM 711 O O . GLN A 1 91 ? -4.503 -2.832 -15.713 1.00 85.06 91 GLN A O 1
ATOM 716 N N . THR A 1 92 ? -3.667 -0.792 -16.143 1.00 80.00 92 THR A N 1
ATOM 717 C CA . THR A 1 92 ? -4.019 -0.794 -17.570 1.00 80.00 92 THR A CA 1
ATOM 718 C C . THR A 1 92 ? -3.273 -1.908 -18.301 1.00 80.00 92 THR A C 1
ATOM 720 O O . THR A 1 92 ? -3.900 -2.712 -18.983 1.00 80.00 92 THR A O 1
ATOM 723 N N . MET A 1 93 ? -1.958 -2.020 -18.104 1.00 82.69 93 MET A N 1
ATOM 724 C CA . MET A 1 93 ? -1.139 -3.048 -18.752 1.00 82.69 93 MET A CA 1
ATOM 725 C C . MET A 1 93 ? -1.610 -4.464 -18.408 1.00 82.69 93 MET A C 1
ATOM 727 O O . MET A 1 93 ? -1.742 -5.281 -19.306 1.00 82.69 93 MET A O 1
ATOM 731 N N . ASN A 1 94 ? -1.930 -4.745 -17.140 1.00 85.50 94 ASN A N 1
ATOM 732 C CA . ASN A 1 94 ? -2.455 -6.054 -16.734 1.00 85.50 94 ASN A CA 1
ATOM 733 C C . ASN A 1 94 ? -3.899 -6.307 -17.186 1.00 85.50 94 ASN A C 1
ATOM 735 O O . ASN A 1 94 ? -4.263 -7.449 -17.439 1.00 85.50 94 ASN A O 1
ATOM 739 N N . ARG A 1 95 ? -4.752 -5.275 -17.253 1.00 82.19 95 ARG A N 1
ATOM 740 C CA . ARG A 1 95 ? -6.151 -5.438 -17.686 1.00 82.19 95 ARG A CA 1
ATOM 741 C C . ARG A 1 95 ? -6.240 -5.849 -19.150 1.00 82.19 95 ARG A C 1
ATOM 743 O O . ARG A 1 95 ? -7.146 -6.591 -19.514 1.00 82.19 95 ARG A O 1
ATOM 750 N N . TYR A 1 96 ? -5.332 -5.333 -19.969 1.00 75.50 96 TYR A N 1
ATOM 751 C CA . TYR A 1 96 ? -5.360 -5.532 -21.409 1.00 75.50 96 TYR A CA 1
ATOM 752 C C . TYR A 1 96 ? -4.153 -6.323 -21.938 1.00 75.50 96 TYR A C 1
ATOM 754 O O . TYR A 1 96 ? -3.832 -6.233 -23.128 1.00 75.50 96 TYR A O 1
ATOM 762 N N . SER A 1 97 ? -3.474 -7.073 -21.068 1.00 78.06 97 SER A N 1
ATOM 763 C CA . SER A 1 97 ? -2.411 -7.986 -21.478 1.00 78.06 97 SER A CA 1
ATOM 764 C C . SER A 1 97 ? -2.980 -9.253 -22.114 1.00 78.06 97 SER A C 1
ATOM 766 O O . SER A 1 97 ? -4.071 -9.708 -21.769 1.00 78.06 97 SER A O 1
ATOM 768 N N . ASP A 1 98 ? -2.224 -9.837 -23.039 1.00 75.56 98 ASP A N 1
ATOM 769 C CA . ASP A 1 98 ? -2.527 -11.120 -23.675 1.00 75.56 98 ASP A CA 1
ATOM 770 C C . ASP A 1 98 ? -1.685 -12.220 -23.009 1.00 75.56 98 ASP A C 1
ATOM 772 O O . ASP A 1 98 ? -0.808 -12.836 -23.607 1.00 75.56 98 ASP A O 1
ATOM 776 N N . GLY A 1 99 ? -1.884 -12.388 -21.696 1.00 78.56 99 GLY A N 1
ATOM 777 C CA . GLY A 1 99 ? -1.149 -13.358 -20.873 1.00 78.56 99 GLY A CA 1
ATOM 778 C C . GLY A 1 99 ? 0.136 -12.833 -20.218 1.00 78.56 99 GLY A C 1
ATOM 779 O O . GLY A 1 99 ? 0.701 -13.523 -19.370 1.00 78.56 99 GLY A O 1
ATOM 780 N N . THR A 1 100 ? 0.575 -11.608 -20.528 1.00 86.56 100 THR A N 1
ATOM 781 C CA . THR A 1 100 ? 1.707 -10.971 -19.834 1.00 86.56 100 THR A CA 1
ATOM 782 C C . THR A 1 100 ? 1.305 -10.446 -18.453 1.00 86.56 100 THR A C 1
ATOM 784 O O . THR A 1 100 ? 0.277 -9.786 -18.288 1.00 86.56 100 THR A O 1
ATOM 787 N N . HIS A 1 101 ? 2.152 -10.667 -17.450 1.00 88.25 101 HIS A N 1
ATOM 788 C CA . HIS A 1 101 ? 1.990 -10.123 -16.105 1.00 88.25 101 HIS A CA 1
ATOM 789 C C . HIS A 1 101 ? 2.960 -8.977 -15.846 1.00 88.25 101 HIS A C 1
ATOM 791 O O . HIS A 1 101 ? 4.177 -9.143 -15.926 1.00 88.25 101 HIS A O 1
ATOM 797 N N . TYR A 1 102 ? 2.411 -7.828 -15.471 1.00 89.69 102 TYR A N 1
ATOM 798 C CA . TYR A 1 102 ? 3.159 -6.605 -15.231 1.00 89.69 102 TYR A CA 1
ATOM 799 C C . TYR A 1 102 ? 3.239 -6.285 -13.736 1.00 89.69 102 TYR A C 1
ATOM 801 O O . TYR A 1 102 ? 2.218 -6.173 -13.056 1.00 89.69 102 TYR A O 1
ATOM 809 N N . PHE A 1 103 ? 4.455 -6.062 -13.242 1.00 92.94 103 PHE A N 1
ATOM 810 C CA . PHE A 1 103 ? 4.723 -5.482 -11.924 1.00 92.94 103 PHE A CA 1
ATOM 811 C C . PHE A 1 103 ? 5.308 -4.086 -12.082 1.00 92.94 103 PHE A C 1
ATOM 813 O O . PHE A 1 103 ? 6.080 -3.844 -13.010 1.00 92.94 103 PHE A O 1
ATOM 820 N N . GLY A 1 104 ? 4.984 -3.172 -11.169 1.00 94.00 104 GLY A N 1
ATOM 821 C CA . GLY A 1 104 ? 5.603 -1.847 -11.146 1.00 94.00 104 GLY A CA 1
ATOM 822 C C . GLY A 1 104 ? 6.519 -1.660 -9.950 1.00 94.00 104 GLY A C 1
ATOM 823 O O . GLY A 1 104 ? 6.198 -2.077 -8.844 1.00 94.00 104 GLY A O 1
ATOM 824 N N . LEU A 1 105 ? 7.647 -0.991 -10.138 1.00 95.81 105 LEU A N 1
ATOM 825 C CA . LEU A 1 105 ? 8.566 -0.642 -9.063 1.00 95.81 105 LEU A CA 1
ATOM 826 C C . LEU A 1 105 ? 8.959 0.824 -9.185 1.00 95.81 105 LEU A C 1
ATOM 828 O O . LEU A 1 105 ? 9.416 1.265 -10.234 1.00 95.81 105 LEU A O 1
ATOM 832 N N . ILE A 1 106 ? 8.795 1.593 -8.115 1.00 94.69 106 ILE A N 1
ATOM 833 C CA . ILE A 1 106 ? 9.162 3.011 -8.105 1.00 94.69 106 ILE A CA 1
ATOM 834 C C . ILE A 1 106 ? 10.369 3.196 -7.196 1.00 94.69 106 ILE A C 1
ATOM 836 O O . ILE A 1 106 ? 10.331 2.825 -6.024 1.00 94.69 106 ILE A O 1
ATOM 840 N N . VAL A 1 107 ? 11.429 3.797 -7.729 1.00 94.38 107 VAL A N 1
ATOM 841 C CA . VAL A 1 107 ? 12.668 4.087 -7.006 1.00 94.38 107 VAL A CA 1
ATOM 842 C C . VAL A 1 107 ? 12.810 5.597 -6.860 1.00 94.38 107 VAL A C 1
ATOM 844 O O . VAL A 1 107 ? 12.910 6.312 -7.857 1.00 94.38 107 VAL A O 1
ATOM 847 N N . SER A 1 108 ? 12.817 6.089 -5.622 1.00 92.88 108 SER A N 1
ATOM 848 C CA . SER A 1 108 ? 12.921 7.516 -5.301 1.00 92.88 108 SER A CA 1
ATOM 849 C C . SER A 1 108 ? 13.895 7.726 -4.141 1.00 92.88 108 SER A C 1
ATOM 851 O O . SER A 1 108 ? 13.506 7.526 -2.992 1.00 92.88 108 SER A O 1
ATOM 853 N N . PRO A 1 109 ? 15.154 8.142 -4.379 1.00 88.69 109 PRO A N 1
ATOM 854 C CA . PRO A 1 109 ? 16.146 8.327 -3.319 1.00 88.69 109 PRO A CA 1
ATOM 855 C C . PRO A 1 109 ? 15.703 9.272 -2.202 1.00 88.69 109 PRO A C 1
ATOM 857 O O . PRO A 1 109 ? 16.015 9.055 -1.033 1.00 88.69 109 PRO A O 1
ATOM 860 N N . THR A 1 110 ? 14.921 10.297 -2.547 1.00 87.62 110 THR A N 1
ATOM 861 C CA . THR A 1 110 ? 14.367 11.242 -1.573 1.00 87.62 110 THR A CA 1
ATOM 862 C C . THR A 1 110 ? 13.265 10.647 -0.708 1.00 87.62 110 THR A C 1
ATOM 864 O O . THR A 1 110 ? 12.858 11.304 0.244 1.00 87.62 110 THR A O 1
ATOM 867 N N . GLY A 1 111 ? 12.796 9.433 -1.005 1.00 88.50 111 GLY A N 1
ATOM 868 C CA . GLY A 1 111 ? 11.696 8.759 -0.331 1.00 88.50 111 GLY A CA 1
ATOM 869 C C . GLY A 1 111 ? 10.328 9.167 -0.873 1.00 88.50 111 GLY A C 1
ATOM 870 O O . GLY A 1 111 ? 10.201 9.773 -1.942 1.00 88.50 111 GLY A O 1
ATOM 871 N N . PHE A 1 112 ? 9.294 8.838 -0.105 1.00 88.19 112 PHE A N 1
ATOM 872 C CA . PHE A 1 112 ? 7.892 9.045 -0.462 1.00 88.19 112 PHE A CA 1
ATOM 873 C C . PHE A 1 112 ? 7.123 9.653 0.722 1.00 88.19 112 PHE A C 1
ATOM 875 O O . PHE A 1 112 ? 7.511 9.495 1.884 1.00 88.19 112 PHE A O 1
ATOM 882 N N . THR A 1 113 ? 6.051 10.394 0.448 1.00 85.12 113 THR A N 1
ATOM 883 C CA . THR A 1 113 ? 5.176 10.963 1.483 1.00 85.12 113 THR A CA 1
ATOM 884 C C . THR A 1 113 ? 4.034 10.011 1.849 1.00 85.12 113 THR A C 1
ATOM 886 O O . THR A 1 113 ? 3.740 9.045 1.139 1.00 85.12 113 THR A O 1
ATOM 889 N N . SER A 1 114 ? 3.376 10.276 2.980 1.00 79.56 114 SER A N 1
ATOM 890 C CA . SER A 1 114 ? 2.221 9.500 3.443 1.00 79.56 114 SER A CA 1
ATOM 891 C C . SER A 1 114 ? 1.130 9.411 2.371 1.00 79.56 114 SER A C 1
ATOM 893 O O . SER A 1 114 ? 0.829 10.397 1.701 1.00 79.56 114 SER A O 1
ATOM 895 N N . GLY A 1 115 ? 0.529 8.227 2.224 1.00 78.81 115 GLY A N 1
ATOM 896 C CA . GLY A 1 115 ? -0.496 7.934 1.214 1.00 78.81 115 GLY A CA 1
ATOM 897 C C . GLY A 1 115 ? 0.030 7.221 -0.037 1.00 78.81 115 GLY A C 1
ATOM 898 O O . GLY A 1 115 ? -0.741 6.536 -0.701 1.00 78.81 115 GLY A O 1
ATOM 899 N N . CYS A 1 116 ? 1.334 7.283 -0.331 1.00 85.00 116 CYS A N 1
ATOM 900 C CA . CYS A 1 116 ? 1.910 6.539 -1.460 1.00 85.00 116 CYS A CA 1
ATOM 901 C C . CYS A 1 116 ? 1.790 5.016 -1.284 1.00 85.00 116 CYS A C 1
ATOM 903 O O . CYS A 1 116 ? 1.577 4.300 -2.258 1.00 85.00 116 CYS A O 1
ATOM 905 N N . GLU A 1 117 ? 1.884 4.512 -0.050 1.00 83.12 117 GLU A N 1
ATOM 906 C CA . GLU A 1 117 ? 1.767 3.073 0.214 1.00 83.12 117 GLU A CA 1
ATOM 907 C C . GLU A 1 117 ? 0.386 2.532 -0.096 1.00 83.12 117 GLU A C 1
ATOM 909 O O . GLU A 1 117 ? 0.301 1.470 -0.687 1.00 83.12 117 GLU A O 1
ATOM 914 N N . ALA A 1 118 ? -0.677 3.263 0.251 1.00 79.38 118 ALA A N 1
ATOM 915 C CA . ALA A 1 118 ? -2.048 2.828 -0.006 1.00 79.38 118 ALA A CA 1
ATOM 916 C C . ALA A 1 118 ? -2.282 2.600 -1.507 1.00 79.38 118 ALA A C 1
ATOM 918 O O . ALA A 1 118 ? -2.886 1.603 -1.908 1.00 79.38 118 ALA A O 1
ATOM 919 N N . TRP A 1 119 ? -1.730 3.482 -2.347 1.00 84.75 119 TRP A N 1
ATOM 920 C CA . TRP A 1 119 ? -1.732 3.298 -3.797 1.00 84.75 119 TRP A CA 1
ATOM 921 C C . TRP A 1 119 ? -0.905 2.087 -4.219 1.00 84.75 119 TRP A C 1
ATOM 923 O O . TRP A 1 119 ? -1.373 1.279 -5.020 1.00 84.75 119 TRP A O 1
ATOM 933 N N . ALA A 1 120 ? 0.295 1.932 -3.656 1.00 86.56 120 ALA A N 1
ATOM 934 C CA . ALA A 1 120 ? 1.193 0.852 -4.033 1.00 86.56 120 ALA A CA 1
ATOM 935 C C . ALA A 1 120 ? 0.664 -0.543 -3.643 1.00 86.56 120 ALA A C 1
ATOM 937 O O . ALA A 1 120 ? 0.661 -1.461 -4.466 1.00 86.56 120 ALA A O 1
ATOM 938 N N . THR A 1 121 ? 0.127 -0.682 -2.427 1.00 83.38 121 THR A N 1
ATOM 939 C CA . THR A 1 121 ? -0.471 -1.919 -1.901 1.00 83.38 121 THR A CA 1
ATOM 940 C C . THR A 1 121 ? -1.712 -2.347 -2.665 1.00 83.38 121 THR A C 1
ATOM 942 O O . THR A 1 121 ? -2.075 -3.515 -2.611 1.00 83.38 121 THR A O 1
ATOM 945 N N . SER A 1 122 ? -2.371 -1.422 -3.363 1.00 80.75 122 SER A N 1
ATOM 946 C CA . SER A 1 122 ? -3.620 -1.716 -4.062 1.00 80.75 122 SER A CA 1
ATOM 947 C C . SER A 1 122 ? -3.405 -2.292 -5.470 1.00 80.75 122 SER A C 1
ATOM 949 O O . SER A 1 122 ? -4.330 -2.892 -6.005 1.00 80.75 122 SER A O 1
ATOM 951 N N . HIS A 1 123 ? -2.217 -2.139 -6.084 1.00 77.31 123 HIS A N 1
ATOM 952 C CA . HIS A 1 123 ? -2.046 -2.396 -7.529 1.00 77.31 123 HIS A CA 1
ATOM 953 C C . HIS A 1 123 ? -0.675 -2.965 -7.947 1.00 77.31 123 HIS A C 1
ATOM 955 O O . HIS A 1 123 ? -0.055 -2.461 -8.880 1.00 77.31 123 HIS A O 1
ATOM 961 N N . ASN A 1 124 ? -0.202 -4.040 -7.301 1.00 84.94 124 ASN A N 1
ATOM 962 C CA . ASN A 1 124 ? 1.038 -4.754 -7.670 1.00 84.94 124 ASN A CA 1
ATOM 963 C C . ASN A 1 124 ? 2.250 -3.827 -7.890 1.00 84.94 124 ASN A C 1
ATOM 965 O O . ASN A 1 124 ? 3.063 -4.035 -8.797 1.00 84.94 124 ASN A O 1
ATOM 969 N N . LEU A 1 125 ? 2.370 -2.799 -7.045 1.00 92.94 125 LEU A N 1
ATOM 970 C CA . LEU A 1 125 ? 3.503 -1.885 -7.057 1.00 92.94 125 LEU A CA 1
ATOM 971 C C . LEU A 1 125 ? 4.395 -2.096 -5.837 1.00 92.94 125 LEU A C 1
ATOM 973 O O . LEU A 1 125 ? 3.918 -2.210 -4.711 1.00 92.94 125 LEU A O 1
ATOM 977 N N . GLY A 1 126 ? 5.701 -2.051 -6.060 1.00 93.38 126 GLY A N 1
ATOM 978 C CA . GLY A 1 126 ? 6.701 -1.847 -5.023 1.00 93.38 126 GLY A CA 1
ATOM 979 C C . GLY A 1 126 ? 7.184 -0.399 -5.005 1.00 93.38 126 GLY A C 1
ATOM 980 O O . GLY A 1 126 ? 7.200 0.279 -6.036 1.00 93.38 126 GLY A O 1
ATOM 981 N N . ILE A 1 127 ? 7.639 0.063 -3.844 1.00 93.38 127 ILE A N 1
ATOM 982 C CA . ILE A 1 127 ? 8.317 1.356 -3.694 1.00 93.38 127 ILE A CA 1
ATOM 983 C C . ILE A 1 127 ? 9.636 1.166 -2.947 1.00 93.38 127 ILE A C 1
ATOM 985 O O . ILE A 1 127 ? 9.720 0.361 -2.018 1.00 93.38 127 ILE A O 1
ATOM 989 N N . ILE A 1 128 ? 10.671 1.892 -3.364 1.00 92.81 128 ILE A N 1
ATOM 990 C CA . ILE A 1 128 ? 12.000 1.864 -2.749 1.00 92.81 128 ILE A CA 1
ATOM 991 C C . ILE A 1 128 ? 12.522 3.299 -2.633 1.00 92.81 128 ILE A C 1
ATOM 993 O O . ILE A 1 128 ? 12.616 3.990 -3.652 1.00 92.81 128 ILE A O 1
ATOM 997 N N . PRO A 1 129 ? 12.884 3.775 -1.430 1.00 88.75 129 PRO A N 1
ATOM 998 C CA . PRO A 1 129 ? 12.822 3.096 -0.133 1.00 88.75 129 PRO A CA 1
ATOM 999 C C . PRO A 1 129 ? 11.374 2.934 0.387 1.00 88.75 129 PRO A C 1
ATOM 1001 O O . PRO A 1 129 ? 10.465 3.586 -0.133 1.00 88.75 129 PRO A O 1
ATOM 1004 N N . PRO A 1 130 ? 11.134 2.080 1.401 1.00 79.69 130 PRO A N 1
ATOM 1005 C CA . PRO A 1 130 ? 9.800 1.902 1.981 1.00 79.69 130 PRO A CA 1
ATOM 1006 C C . PRO A 1 130 ? 9.371 3.125 2.814 1.00 79.69 130 PRO A C 1
ATOM 1008 O O . PRO A 1 130 ? 10.221 3.781 3.414 1.00 79.69 130 PRO A O 1
ATOM 1011 N N . ILE A 1 131 ? 8.062 3.416 2.913 1.00 71.94 131 ILE A N 1
ATOM 1012 C CA . ILE A 1 131 ? 7.554 4.462 3.834 1.00 71.94 131 ILE A CA 1
ATOM 1013 C C . ILE A 1 131 ? 7.288 3.909 5.230 1.00 71.94 131 ILE A C 1
ATOM 1015 O O . ILE A 1 131 ? 7.501 4.642 6.190 1.00 71.94 131 ILE A O 1
ATOM 1019 N N . LYS A 1 132 ? 6.901 2.629 5.383 1.00 59.53 132 LYS A N 1
ATOM 1020 C CA . LYS A 1 132 ? 6.752 1.978 6.710 1.00 59.53 132 LYS A CA 1
ATOM 1021 C C . LYS A 1 132 ? 8.059 1.938 7.504 1.00 59.53 132 LYS A C 1
ATOM 1023 O O . LYS A 1 132 ? 8.101 1.376 8.596 1.00 59.53 132 LYS A O 1
ATOM 1028 N N . GLY A 1 133 ? 9.124 2.462 6.914 1.00 49.72 133 GLY A N 1
ATOM 1029 C CA . GLY A 1 133 ? 10.406 2.587 7.520 1.00 49.72 133 GLY A CA 1
ATOM 1030 C C . GLY A 1 133 ? 10.592 3.854 8.366 1.00 49.72 133 GLY A C 1
ATOM 1031 O O . GLY A 1 133 ? 10.086 4.930 8.055 1.00 49.72 133 GLY A O 1
ATOM 1032 N N . ARG A 1 134 ? 11.345 3.740 9.458 1.00 50.56 134 ARG A N 1
ATOM 1033 C CA . ARG A 1 134 ? 11.718 4.818 10.384 1.00 50.56 134 ARG A CA 1
ATOM 1034 C C . ARG A 1 134 ? 12.572 5.902 9.744 1.00 50.56 134 ARG A C 1
ATOM 1036 O O . ARG A 1 134 ? 12.534 7.047 10.197 1.00 50.56 134 ARG A O 1
ATOM 1043 N N . ARG A 1 135 ? 13.370 5.566 8.724 1.00 52.81 135 ARG A N 1
ATOM 1044 C CA . ARG A 1 135 ? 14.152 6.559 7.978 1.00 52.81 135 ARG A CA 1
ATOM 1045 C C . ARG A 1 135 ? 13.400 6.932 6.710 1.00 52.81 135 ARG A C 1
ATOM 1047 O O . ARG A 1 135 ? 13.381 6.206 5.734 1.00 52.81 135 ARG A O 1
ATOM 1054 N N . LEU A 1 136 ? 12.837 8.135 6.700 1.00 58.91 136 LEU A N 1
ATOM 1055 C CA . LEU A 1 136 ? 12.135 8.683 5.532 1.00 58.91 136 LEU A CA 1
ATOM 1056 C C . LEU A 1 136 ? 13.079 9.139 4.408 1.00 58.91 136 LEU A C 1
ATOM 1058 O O . LEU A 1 136 ? 12.616 9.472 3.319 1.00 58.91 136 LEU A O 1
ATOM 1062 N N . ALA A 1 137 ? 14.382 9.189 4.688 1.00 64.38 137 ALA A N 1
ATOM 1063 C CA . ALA A 1 137 ? 15.421 9.559 3.744 1.00 64.38 137 ALA A CA 1
ATOM 1064 C C . ALA A 1 137 ? 16.607 8.603 3.887 1.00 64.38 137 ALA A C 1
ATOM 1066 O O . ALA A 1 137 ? 17.163 8.424 4.975 1.00 64.38 137 ALA A O 1
ATOM 1067 N N . PHE A 1 138 ? 17.008 8.022 2.765 1.00 74.94 138 PHE A N 1
ATOM 1068 C CA . PHE A 1 138 ? 18.204 7.204 2.645 1.00 74.94 138 PHE A CA 1
ATOM 1069 C C . PHE A 1 138 ? 19.144 7.887 1.662 1.00 74.94 138 PHE A C 1
ATOM 1071 O O . PHE A 1 138 ? 18.704 8.581 0.748 1.00 74.94 138 PHE A O 1
ATOM 1078 N N . ASN A 1 139 ? 20.451 7.698 1.837 1.00 81.62 139 ASN A N 1
ATOM 1079 C CA . ASN A 1 139 ? 21.363 8.099 0.775 1.00 81.62 139 ASN A CA 1
ATOM 1080 C C . ASN A 1 139 ? 21.115 7.234 -0.471 1.00 81.62 139 ASN A C 1
ATOM 1082 O O . ASN A 1 139 ? 20.658 6.090 -0.376 1.00 81.62 139 ASN A O 1
ATOM 1086 N N . GLU A 1 140 ? 21.424 7.797 -1.634 1.00 86.31 140 GLU A N 1
ATOM 1087 C CA . GLU A 1 140 ? 21.163 7.159 -2.923 1.00 86.31 140 GLU A CA 1
ATOM 1088 C C . GLU A 1 140 ? 21.792 5.762 -3.017 1.00 86.31 140 GLU A C 1
ATOM 1090 O O . GLU A 1 140 ? 21.126 4.817 -3.427 1.00 86.31 140 GLU A O 1
ATOM 1095 N N . ASP A 1 141 ? 23.022 5.581 -2.530 1.00 82.56 141 ASP A N 1
ATOM 1096 C CA . ASP A 1 141 ? 23.707 4.282 -2.548 1.00 82.56 141 ASP A CA 1
ATOM 1097 C C . ASP A 1 141 ? 22.983 3.204 -1.732 1.00 82.56 141 ASP A C 1
ATOM 1099 O O . ASP A 1 141 ? 23.019 2.019 -2.063 1.00 82.56 141 ASP A O 1
ATOM 1103 N N . THR A 1 142 ? 22.307 3.581 -0.648 1.00 83.38 142 THR A N 1
ATOM 1104 C CA . THR A 1 142 ? 21.505 2.643 0.144 1.00 83.38 142 THR A CA 1
ATOM 1105 C C . THR A 1 142 ? 20.219 2.276 -0.581 1.00 83.38 142 THR A C 1
ATOM 1107 O O . THR A 1 142 ? 19.879 1.097 -0.631 1.00 83.38 142 THR A O 1
ATOM 1110 N N . VAL A 1 143 ? 19.567 3.243 -1.225 1.00 89.75 143 VAL A N 1
ATOM 1111 C CA . VAL A 1 143 ? 18.387 2.997 -2.069 1.00 89.75 143 VAL A CA 1
ATOM 1112 C C . VAL A 1 143 ? 18.730 2.093 -3.253 1.00 89.75 143 VAL A C 1
ATOM 1114 O O . VAL A 1 143 ? 17.984 1.168 -3.561 1.00 89.75 143 VAL A O 1
ATOM 1117 N N . LEU A 1 144 ? 19.895 2.281 -3.869 1.00 87.25 144 LEU A N 1
ATOM 1118 C CA . LEU A 1 144 ? 20.365 1.425 -4.956 1.00 87.25 144 LEU A CA 1
ATOM 1119 C C . LEU A 1 144 ? 20.686 -0.002 -4.488 1.00 87.25 144 LEU A C 1
ATOM 1121 O O . LEU A 1 144 ? 20.377 -0.954 -5.200 1.00 87.25 144 LEU A O 1
ATOM 1125 N N . ARG A 1 145 ? 21.223 -0.179 -3.272 1.00 80.69 145 ARG A N 1
ATOM 1126 C CA . ARG A 1 145 ? 21.408 -1.513 -2.665 1.00 80.69 145 ARG A CA 1
ATOM 1127 C C . ARG A 1 145 ? 20.080 -2.204 -2.350 1.00 80.69 145 ARG A C 1
ATOM 1129 O O . ARG A 1 145 ? 19.956 -3.406 -2.576 1.00 80.69 145 ARG A O 1
ATOM 1136 N N . MET A 1 146 ? 19.088 -1.461 -1.855 1.00 89.00 146 MET A N 1
ATOM 1137 C CA . MET A 1 146 ? 17.725 -1.972 -1.663 1.00 89.00 146 MET A CA 1
ATOM 1138 C C . MET A 1 146 ? 17.125 -2.432 -2.996 1.00 89.00 146 MET A C 1
ATOM 1140 O O . MET A 1 146 ? 16.603 -3.540 -3.090 1.00 89.00 146 MET A O 1
ATOM 1144 N N . TYR A 1 147 ? 17.248 -1.597 -4.030 1.00 93.94 147 TYR A N 1
ATOM 1145 C CA . TYR A 1 147 ? 16.799 -1.902 -5.383 1.00 93.94 147 TYR A CA 1
ATOM 1146 C C . TYR A 1 147 ? 17.457 -3.173 -5.930 1.00 93.94 147 TYR A C 1
ATOM 1148 O O . TYR A 1 147 ? 16.747 -4.096 -6.323 1.00 93.94 147 TYR A O 1
ATOM 1156 N N . GLU A 1 148 ? 18.786 -3.289 -5.859 1.00 86.69 148 GLU A N 1
ATOM 1157 C CA . GLU A 1 148 ? 19.506 -4.494 -6.287 1.00 86.69 148 GLU A CA 1
ATOM 1158 C C . GLU A 1 148 ? 19.017 -5.754 -5.560 1.00 86.69 148 GLU A C 1
ATOM 1160 O O . GLU A 1 148 ? 18.746 -6.774 -6.197 1.00 86.69 148 GLU A O 1
ATOM 1165 N N . ARG A 1 149 ? 18.838 -5.683 -4.234 1.00 82.81 149 ARG A N 1
ATOM 1166 C CA . ARG A 1 149 ? 18.341 -6.815 -3.441 1.00 82.81 149 ARG A CA 1
ATOM 1167 C C . ARG A 1 149 ? 16.949 -7.258 -3.880 1.00 82.81 149 ARG A C 1
ATOM 1169 O O . ARG A 1 149 ? 16.702 -8.461 -3.975 1.00 82.81 149 ARG A O 1
ATOM 1176 N N . VAL A 1 150 ? 16.060 -6.305 -4.159 1.00 91.56 150 VAL A N 1
ATOM 1177 C CA . VAL A 1 150 ? 14.712 -6.586 -4.667 1.00 91.56 150 VAL A CA 1
ATOM 1178 C C . VAL A 1 150 ? 14.781 -7.290 -6.015 1.00 91.56 150 VAL A C 1
ATOM 1180 O O . VAL A 1 150 ? 14.124 -8.313 -6.181 1.00 91.56 150 VAL A O 1
ATOM 1183 N N . LEU A 1 151 ? 15.613 -6.818 -6.946 1.00 89.94 151 LEU A N 1
ATOM 1184 C CA . LEU A 1 151 ? 15.749 -7.450 -8.261 1.00 89.94 151 LEU A CA 1
ATOM 1185 C C . LEU A 1 151 ? 16.294 -8.881 -8.176 1.00 89.94 151 LEU A C 1
ATOM 1187 O O . LEU A 1 151 ? 15.737 -9.790 -8.791 1.00 89.94 151 LEU A O 1
ATOM 1191 N N . VAL A 1 152 ? 17.350 -9.100 -7.387 1.00 82.06 152 VAL A N 1
ATOM 1192 C CA . VAL A 1 152 ? 17.954 -10.432 -7.207 1.00 82.06 152 VAL A CA 1
ATOM 1193 C C . VAL A 1 152 ? 16.945 -11.415 -6.614 1.00 82.06 152 VAL A C 1
ATOM 1195 O O . VAL A 1 152 ? 16.811 -12.539 -7.103 1.00 82.06 152 VAL A O 1
ATOM 1198 N N . ALA A 1 153 ? 16.213 -10.991 -5.581 1.00 83.06 153 ALA A N 1
ATOM 1199 C CA . ALA A 1 153 ? 15.190 -11.817 -4.957 1.00 83.06 153 ALA A CA 1
ATOM 1200 C C . ALA A 1 153 ? 14.008 -12.068 -5.902 1.00 83.06 153 ALA A C 1
ATOM 1202 O O . ALA A 1 153 ? 13.507 -13.189 -5.961 1.00 83.06 153 ALA A O 1
ATOM 1203 N N . LEU A 1 154 ? 13.576 -11.053 -6.657 1.00 87.56 154 LEU A N 1
ATOM 1204 C CA . LEU A 1 154 ? 12.456 -11.170 -7.585 1.00 87.56 154 LEU A CA 1
ATOM 1205 C C . LEU A 1 154 ? 12.770 -12.156 -8.710 1.00 87.56 154 LEU A C 1
ATOM 1207 O O . LEU A 1 154 ? 11.950 -13.025 -8.993 1.00 87.56 154 LEU A O 1
ATOM 1211 N N . ARG A 1 155 ? 13.981 -12.098 -9.281 1.00 83.62 155 ARG A N 1
ATOM 1212 C CA . ARG A 1 155 ? 14.446 -13.074 -10.277 1.00 83.62 155 ARG A CA 1
ATOM 1213 C C . ARG A 1 155 ? 14.305 -14.504 -9.763 1.00 83.62 155 ARG A C 1
ATOM 1215 O O . ARG A 1 155 ? 13.756 -15.351 -10.460 1.00 83.62 155 ARG A O 1
ATOM 1222 N N . ALA A 1 156 ? 14.767 -14.771 -8.541 1.00 78.31 156 ALA A N 1
ATOM 1223 C CA . ALA A 1 156 ? 14.654 -16.097 -7.933 1.00 78.31 156 ALA A CA 1
ATOM 1224 C C . ALA A 1 156 ? 13.192 -16.484 -7.656 1.00 78.31 156 ALA A C 1
ATOM 1226 O O . ALA A 1 156 ? 12.790 -17.618 -7.907 1.00 78.31 156 ALA A O 1
ATOM 1227 N N . ARG A 1 157 ? 12.386 -15.537 -7.163 1.00 80.44 157 ARG A N 1
ATOM 1228 C CA . ARG A 1 157 ? 10.986 -15.760 -6.792 1.00 80.44 157 ARG A CA 1
ATOM 1229 C C . ARG A 1 157 ? 10.120 -16.128 -7.996 1.00 80.44 157 ARG A C 1
ATOM 1231 O O . ARG A 1 157 ? 9.378 -17.103 -7.909 1.00 80.44 157 ARG A O 1
ATOM 1238 N N . VAL A 1 158 ? 10.262 -15.403 -9.106 1.00 80.25 158 VAL A N 1
ATOM 1239 C CA . VAL A 1 158 ? 9.494 -15.615 -10.347 1.00 80.25 158 VAL A CA 1
ATOM 1240 C C . VAL A 1 158 ? 9.701 -17.019 -10.928 1.00 80.25 158 VAL A C 1
ATOM 1242 O O . VAL A 1 158 ? 8.746 -17.609 -11.417 1.00 80.25 158 VAL A O 1
ATOM 1245 N N . HIS A 1 159 ? 10.903 -17.588 -10.806 1.00 72.94 159 HIS A N 1
ATOM 1246 C CA . HIS A 1 159 ? 11.204 -18.942 -11.291 1.00 72.94 159 HIS A CA 1
ATOM 1247 C C . HIS A 1 159 ? 10.665 -20.064 -10.387 1.00 72.94 159 HIS A C 1
ATOM 1249 O O . HIS A 1 159 ? 10.593 -21.210 -10.821 1.00 72.94 159 HIS A O 1
ATOM 1255 N N . LEU A 1 160 ? 10.321 -19.764 -9.129 1.00 73.06 160 LEU A N 1
ATOM 1256 C CA . LEU A 1 160 ? 9.824 -20.757 -8.171 1.00 73.06 160 LEU A CA 1
ATOM 1257 C C . LEU A 1 160 ? 8.297 -20.778 -8.110 1.00 73.06 160 LEU A C 1
ATOM 1259 O O . LEU A 1 160 ? 7.691 -21.840 -8.201 1.00 73.06 160 LEU A O 1
ATOM 1263 N N . GLN A 1 161 ? 7.683 -19.613 -7.897 1.00 72.56 161 GLN A N 1
ATOM 1264 C CA . GLN A 1 161 ? 6.232 -19.448 -7.825 1.00 72.56 161 GLN A CA 1
ATOM 1265 C C . GLN A 1 161 ? 5.910 -17.949 -7.854 1.00 72.56 161 GLN A C 1
ATOM 1267 O O . GLN A 1 161 ? 6.526 -17.161 -7.135 1.00 72.56 161 GLN A O 1
ATOM 1272 N N . ILE A 1 162 ? 4.945 -17.563 -8.685 1.00 81.12 162 ILE A N 1
ATOM 1273 C CA . ILE A 1 162 ? 4.577 -16.157 -8.897 1.00 81.12 162 ILE A CA 1
ATOM 1274 C C . ILE A 1 162 ? 3.099 -15.864 -8.627 1.00 81.12 162 ILE A C 1
ATOM 1276 O O . ILE A 1 162 ? 2.729 -14.704 -8.468 1.00 81.12 162 ILE A O 1
ATOM 1280 N N . ASP A 1 163 ? 2.250 -16.890 -8.572 1.00 80.12 163 ASP A N 1
ATOM 1281 C CA . ASP A 1 163 ? 0.793 -16.716 -8.550 1.00 80.12 163 ASP A CA 1
ATOM 1282 C C . ASP A 1 163 ? 0.303 -15.882 -7.360 1.00 80.12 163 ASP A C 1
ATOM 1284 O O . ASP A 1 163 ? -0.610 -15.071 -7.507 1.00 80.12 163 ASP A O 1
ATOM 1288 N N . ASP A 1 164 ? 0.945 -16.018 -6.198 1.00 81.38 164 ASP A N 1
ATOM 1289 C CA . ASP A 1 164 ? 0.630 -15.233 -5.005 1.00 81.38 164 ASP A CA 1
ATOM 1290 C C . ASP A 1 164 ? 1.010 -13.757 -5.166 1.00 81.38 164 ASP A C 1
ATOM 1292 O O . ASP A 1 164 ? 0.238 -12.886 -4.773 1.00 81.38 164 ASP A O 1
ATOM 1296 N N . LEU A 1 165 ? 2.149 -13.459 -5.805 1.00 84.62 165 LEU A N 1
ATOM 1297 C CA . LEU A 1 165 ? 2.596 -12.084 -6.043 1.00 84.62 165 LEU A CA 1
ATOM 1298 C C . LEU A 1 165 ? 1.639 -11.295 -6.936 1.00 84.62 165 LEU A C 1
ATOM 1300 O O . LEU A 1 165 ? 1.606 -10.071 -6.841 1.00 84.62 165 LEU A O 1
ATOM 1304 N N . ARG A 1 166 ? 0.856 -11.972 -7.783 1.00 83.50 166 ARG A N 1
ATOM 1305 C CA . ARG A 1 166 ? -0.099 -11.329 -8.700 1.00 83.50 166 ARG A CA 1
ATOM 1306 C C . ARG A 1 166 ? -1.285 -10.687 -7.986 1.00 83.50 166 ARG A C 1
ATOM 1308 O O . ARG A 1 166 ? -1.983 -9.888 -8.607 1.00 83.50 166 ARG A O 1
ATOM 1315 N N . THR A 1 167 ? -1.529 -11.035 -6.725 1.00 84.50 167 THR A N 1
ATOM 1316 C CA . THR A 1 167 ? -2.666 -10.510 -5.967 1.00 84.50 167 THR A CA 1
ATOM 1317 C C . THR A 1 167 ? -2.185 -9.425 -5.005 1.00 84.50 167 THR A C 1
ATOM 1319 O O . THR A 1 167 ? -1.417 -9.723 -4.086 1.00 84.50 167 THR A O 1
ATOM 1322 N N . PRO A 1 168 ? -2.626 -8.165 -5.157 1.00 83.19 168 PRO A N 1
ATOM 1323 C CA . PRO A 1 168 ? -2.313 -7.124 -4.186 1.00 83.19 168 PRO A CA 1
ATOM 1324 C C . PRO A 1 168 ? -2.790 -7.521 -2.771 1.00 83.19 168 PRO A C 1
ATOM 1326 O O . PRO A 1 168 ? -3.872 -8.099 -2.644 1.00 83.19 168 PRO A O 1
ATOM 1329 N N . PRO A 1 169 ? -2.023 -7.234 -1.698 1.00 87.62 169 PRO A N 1
ATOM 1330 C CA . PRO A 1 169 ? -0.788 -6.443 -1.654 1.00 87.62 169 PRO A CA 1
ATOM 1331 C C . PRO A 1 169 ? 0.512 -7.266 -1.769 1.00 87.62 169 PRO A C 1
ATOM 1333 O O . PRO A 1 169 ? 1.583 -6.746 -1.461 1.00 87.62 169 PRO A O 1
ATOM 1336 N N . ALA A 1 170 ? 0.463 -8.532 -2.194 1.00 86.19 170 ALA A N 1
ATOM 1337 C CA . ALA A 1 170 ? 1.578 -9.471 -2.038 1.00 86.19 170 ALA A CA 1
ATOM 1338 C C . ALA A 1 170 ? 2.904 -8.987 -2.649 1.00 86.19 170 ALA A C 1
ATOM 1340 O O . ALA A 1 170 ? 3.954 -9.121 -2.018 1.00 86.19 170 ALA A O 1
ATOM 1341 N N . PHE A 1 171 ? 2.874 -8.379 -3.841 1.00 91.38 171 PHE A N 1
ATOM 1342 C CA . PHE A 1 171 ? 4.083 -7.819 -4.451 1.00 91.38 171 PHE A CA 1
ATOM 1343 C C . PHE A 1 171 ? 4.675 -6.653 -3.647 1.00 91.38 171 PHE A C 1
ATOM 1345 O O . PHE A 1 171 ? 5.890 -6.593 -3.452 1.00 91.38 171 PHE A O 1
ATOM 1352 N N . PHE A 1 172 ? 3.831 -5.759 -3.123 1.00 90.75 172 PHE A N 1
ATOM 1353 C CA . PHE A 1 172 ? 4.282 -4.682 -2.242 1.00 90.75 172 PHE A CA 1
ATOM 1354 C C . PHE A 1 172 ? 4.954 -5.255 -0.989 1.00 90.75 172 PHE A C 1
ATOM 1356 O O . PHE A 1 172 ? 6.059 -4.845 -0.635 1.00 90.75 172 PHE A O 1
ATOM 1363 N N . ASP A 1 173 ? 4.312 -6.225 -0.334 1.00 86.06 173 ASP A N 1
ATOM 1364 C CA . ASP A 1 173 ? 4.820 -6.820 0.904 1.00 86.06 173 ASP A CA 1
ATOM 1365 C C . ASP A 1 173 ? 6.125 -7.589 0.676 1.00 86.06 173 ASP A C 1
ATOM 1367 O O . ASP A 1 173 ? 7.028 -7.546 1.514 1.00 86.06 173 ASP A O 1
ATOM 1371 N N . PHE A 1 174 ? 6.258 -8.251 -0.476 1.00 88.50 174 PHE A N 1
ATOM 1372 C CA . PHE A 1 174 ? 7.504 -8.876 -0.906 1.00 88.50 174 PHE A CA 1
ATOM 1373 C C . PHE A 1 174 ? 8.643 -7.855 -0.994 1.00 88.50 174 PHE A C 1
ATOM 1375 O O . PHE A 1 174 ? 9.693 -8.055 -0.379 1.00 88.50 174 PHE A O 1
ATOM 1382 N N . VAL A 1 175 ? 8.425 -6.743 -1.706 1.00 91.25 175 VAL A N 1
ATOM 1383 C CA . VAL A 1 175 ? 9.419 -5.667 -1.831 1.00 91.25 175 VAL A CA 1
ATOM 1384 C C . VAL A 1 175 ? 9.748 -5.094 -0.456 1.00 91.25 175 VAL A C 1
ATOM 1386 O O . VAL A 1 175 ? 10.920 -5.027 -0.095 1.00 91.25 175 VAL A O 1
ATOM 1389 N N . TYR A 1 176 ? 8.729 -4.760 0.339 1.00 87.88 176 TYR A N 1
ATOM 1390 C CA . TYR A 1 176 ? 8.881 -4.191 1.675 1.00 87.88 176 TYR A CA 1
ATOM 1391 C C . TYR A 1 176 ? 9.748 -5.062 2.592 1.00 87.88 176 TYR A C 1
ATOM 1393 O O . TYR A 1 176 ? 10.716 -4.569 3.169 1.00 87.88 176 TYR A O 1
ATOM 1401 N N . ARG A 1 177 ? 9.458 -6.365 2.692 1.00 84.94 177 ARG A N 1
ATOM 1402 C CA . ARG A 1 177 ? 10.200 -7.293 3.566 1.00 84.94 177 ARG A CA 1
ATOM 1403 C C . ARG A 1 177 ? 11.691 -7.364 3.239 1.00 84.94 177 ARG A C 1
ATOM 1405 O O . ARG A 1 177 ? 12.493 -7.590 4.138 1.00 84.94 177 ARG A O 1
ATOM 1412 N N . LEU A 1 178 ? 12.069 -7.167 1.977 1.00 84.31 178 LEU A N 1
ATOM 1413 C CA . LEU A 1 178 ? 13.468 -7.196 1.540 1.00 84.31 178 LEU A CA 1
ATOM 1414 C C . LEU A 1 178 ? 14.243 -5.925 1.880 1.00 84.31 178 LEU A C 1
ATOM 1416 O O . LEU A 1 178 ? 15.472 -5.954 1.908 1.00 84.31 178 LEU A O 1
ATOM 1420 N N . VAL A 1 179 ? 13.542 -4.813 2.086 1.00 85.50 179 VAL A N 1
ATOM 1421 C CA . VAL A 1 179 ? 14.162 -3.496 2.271 1.00 85.50 179 VAL A CA 1
ATOM 1422 C C . VAL A 1 179 ? 13.949 -2.933 3.677 1.00 85.50 179 VAL A C 1
ATOM 1424 O O . VAL A 1 179 ? 14.639 -1.994 4.057 1.00 85.50 179 VAL A O 1
ATOM 1427 N N . ALA A 1 180 ? 13.044 -3.514 4.471 1.00 76.25 180 ALA A N 1
ATOM 1428 C CA . ALA A 1 180 ? 12.735 -3.078 5.834 1.00 76.25 180 ALA A CA 1
ATOM 1429 C C . ALA A 1 180 ? 13.885 -3.295 6.836 1.00 76.25 180 ALA A C 1
ATOM 1431 O O . ALA A 1 180 ? 13.988 -2.592 7.836 1.00 76.25 180 ALA A O 1
ATOM 1432 N N . ASP A 1 181 ? 14.776 -4.256 6.595 1.00 66.88 181 ASP A N 1
ATOM 1433 C CA . ASP A 1 181 ? 15.909 -4.554 7.480 1.00 66.88 181 ASP A CA 1
ATOM 1434 C C . ASP A 1 181 ? 17.090 -3.580 7.329 1.00 66.88 181 ASP A C 1
ATOM 1436 O O . ASP A 1 181 ? 17.910 -3.467 8.244 1.00 66.88 181 ASP A O 1
ATOM 1440 N N . PHE A 1 182 ? 17.128 -2.792 6.246 1.00 68.44 182 PHE A N 1
ATOM 1441 C CA . PHE A 1 182 ? 18.069 -1.674 6.074 1.00 68.44 182 PHE A CA 1
ATOM 1442 C C . PHE A 1 182 ? 17.887 -0.563 7.124 1.00 68.44 182 PHE A C 1
ATOM 1444 O O . PHE A 1 182 ? 18.669 0.389 7.168 1.00 68.44 182 PHE A O 1
ATOM 1451 N N . GLU A 1 183 ? 16.882 -0.686 7.988 1.00 57.84 183 GLU A N 1
ATOM 1452 C CA . GLU A 1 183 ? 16.575 0.252 9.061 1.00 57.84 183 GLU A CA 1
ATOM 1453 C C . GLU A 1 183 ? 17.159 -0.101 10.431 1.00 57.84 183 GLU A C 1
ATOM 1455 O O . GLU A 1 183 ? 17.064 0.709 11.351 1.00 57.84 183 GLU A O 1
ATOM 1460 N N . GLY A 1 184 ? 17.798 -1.266 10.577 1.00 51.28 184 GLY A N 1
ATOM 1461 C CA . GLY A 1 184 ? 18.340 -1.732 11.855 1.00 51.28 184 GLY A CA 1
ATOM 1462 C C . GLY A 1 184 ? 17.278 -2.419 12.723 1.00 51.28 184 GLY A C 1
ATOM 1463 O O . GLY A 1 184 ? 16.332 -1.809 13.211 1.00 51.28 184 GLY A O 1
ATOM 1464 N N . HIS A 1 185 ? 17.447 -3.722 12.943 1.00 38.41 185 HIS A N 1
ATOM 1465 C CA . HIS A 1 185 ? 16.476 -4.603 13.608 1.00 38.41 185 HIS A CA 1
ATOM 1466 C C . HIS A 1 185 ? 16.317 -4.425 15.138 1.00 38.41 185 HIS A C 1
ATOM 1468 O O . HIS A 1 185 ? 15.577 -5.196 15.744 1.00 38.41 185 HIS A O 1
ATOM 1474 N N . GLN A 1 186 ? 16.965 -3.449 15.792 1.00 39.12 186 GLN A N 1
ATOM 1475 C CA . GLN A 1 186 ? 16.975 -3.359 17.268 1.00 39.12 186 GLN A CA 1
ATOM 1476 C C . GLN A 1 186 ? 16.356 -2.100 17.888 1.00 39.12 186 GLN A C 1
ATOM 1478 O O . GLN A 1 186 ? 15.957 -2.163 19.045 1.00 39.12 186 GLN A O 1
ATOM 1483 N N . ASP A 1 187 ? 16.137 -1.012 17.145 1.00 38.56 187 ASP A N 1
ATOM 1484 C CA . ASP A 1 187 ? 15.554 0.202 17.746 1.00 38.56 187 ASP A CA 1
ATOM 1485 C C . ASP A 1 187 ? 14.009 0.260 17.633 1.00 38.56 187 ASP A C 1
ATOM 1487 O O . ASP A 1 187 ? 13.389 1.188 18.160 1.00 38.56 187 ASP A O 1
ATOM 1491 N N . ALA A 1 188 ? 13.381 -0.721 16.956 1.00 45.06 188 ALA A N 1
ATOM 1492 C CA . ALA A 1 188 ? 12.142 -0.669 16.149 1.00 45.06 188 ALA A CA 1
ATOM 1493 C C . ALA A 1 188 ? 10.759 -0.368 16.805 1.00 45.06 188 ALA A C 1
ATOM 1495 O O . ALA A 1 188 ? 9.792 -0.182 16.071 1.00 45.06 188 ALA A O 1
ATOM 1496 N N . VAL A 1 189 ? 10.621 -0.160 18.121 1.00 45.84 189 VAL A N 1
ATOM 1497 C CA . VAL A 1 189 ? 9.290 -0.243 18.789 1.00 45.84 189 VAL A CA 1
ATOM 1498 C C . VAL A 1 189 ? 8.608 1.093 19.188 1.00 45.84 189 VAL A C 1
ATOM 1500 O O . VAL A 1 189 ? 7.457 1.083 19.606 1.00 45.84 189 VAL A O 1
ATOM 1503 N N . ALA A 1 190 ? 9.238 2.266 19.044 1.00 46.78 190 ALA A N 1
ATOM 1504 C CA . ALA A 1 190 ? 8.754 3.470 19.748 1.00 46.78 190 ALA A CA 1
ATOM 1505 C C . ALA A 1 190 ? 7.661 4.347 19.077 1.00 46.78 190 ALA A C 1
ATOM 1507 O O . ALA A 1 190 ? 7.008 5.075 19.816 1.00 46.78 190 ALA A O 1
ATOM 1508 N N . ASP A 1 191 ? 7.426 4.314 17.752 1.00 55.59 191 ASP A N 1
ATOM 1509 C CA . ASP A 1 191 ? 6.667 5.410 17.086 1.00 55.59 191 ASP A CA 1
ATOM 1510 C C . ASP A 1 191 ? 5.778 4.993 15.885 1.00 55.59 191 ASP A C 1
ATOM 1512 O O . ASP A 1 191 ? 5.572 5.742 14.931 1.00 55.59 191 ASP A O 1
ATOM 1516 N N . THR A 1 192 ? 5.267 3.758 15.870 1.00 68.62 192 THR A N 1
ATOM 1517 C CA . THR A 1 192 ? 4.495 3.227 14.727 1.00 68.62 192 THR A CA 1
ATOM 1518 C C . THR A 1 192 ? 2.989 3.455 14.881 1.00 68.62 192 THR A C 1
ATOM 1520 O O . THR A 1 192 ? 2.420 3.133 15.926 1.00 68.62 192 THR A O 1
ATOM 1523 N N . ARG A 1 193 ? 2.317 3.899 13.808 1.00 83.50 193 ARG A N 1
ATOM 1524 C CA . ARG A 1 193 ? 0.859 4.124 13.799 1.00 83.50 193 ARG A CA 1
ATOM 1525 C C . ARG A 1 193 ? 0.038 2.841 13.923 1.00 83.50 193 ARG A C 1
ATOM 1527 O O . ARG A 1 193 ? -0.975 2.867 14.604 1.00 83.50 193 ARG A O 1
ATOM 1534 N N . TYR A 1 194 ? 0.429 1.737 13.290 1.00 84.56 194 TYR A N 1
ATOM 1535 C CA . TYR A 1 194 ? -0.345 0.489 13.321 1.00 84.56 194 TYR A CA 1
ATOM 1536 C C . TYR A 1 194 ? 0.397 -0.578 14.105 1.00 84.56 194 TYR A C 1
ATOM 1538 O O . TYR A 1 194 ? 1.568 -0.838 13.824 1.00 84.56 194 TYR A O 1
ATOM 1546 N N . LEU A 1 195 ? -0.294 -1.223 15.043 1.00 85.94 195 LEU A N 1
ATOM 1547 C CA . LEU A 1 195 ? 0.257 -2.323 15.823 1.00 85.94 195 LEU A CA 1
ATOM 1548 C C . LEU A 1 195 ? -0.654 -3.548 15.807 1.00 85.94 195 LEU A C 1
ATOM 1550 O O . LEU A 1 195 ? -1.870 -3.456 15.981 1.00 85.94 195 LEU A O 1
ATOM 1554 N N . LEU A 1 196 ? -0.042 -4.715 15.593 1.00 80.19 196 LEU A N 1
ATOM 1555 C CA . LEU A 1 196 ? -0.717 -6.004 15.648 1.00 80.19 196 LEU A CA 1
ATOM 1556 C C . LEU A 1 196 ? -0.605 -6.619 17.034 1.00 80.19 196 LEU A C 1
ATOM 1558 O O . LEU A 1 196 ? 0.486 -6.827 17.565 1.00 80.19 196 LEU A O 1
ATOM 1562 N N . LEU A 1 197 ? -1.756 -6.967 17.592 1.00 81.81 197 LEU A N 1
ATOM 1563 C CA . LEU A 1 197 ? -1.867 -7.632 18.883 1.00 81.81 197 LEU A CA 1
ATOM 1564 C C . LEU A 1 197 ? -2.056 -9.151 18.726 1.00 81.81 197 LEU A C 1
ATOM 1566 O O . LEU A 1 197 ? -2.624 -9.593 17.719 1.00 81.81 197 LEU A O 1
ATOM 1570 N N . PRO A 1 198 ? -1.604 -9.951 19.718 1.00 71.12 198 PRO A N 1
ATOM 1571 C CA . PRO A 1 198 ? -1.095 -9.533 21.037 1.00 71.12 198 PRO A CA 1
ATOM 1572 C C . PRO A 1 198 ? 0.393 -9.155 21.093 1.00 71.12 198 PRO A C 1
ATOM 1574 O O . PRO A 1 198 ? 0.826 -8.586 22.087 1.00 71.12 198 PRO A O 1
ATOM 1577 N N . GLN A 1 199 ? 1.184 -9.457 20.063 1.00 65.62 199 GLN A N 1
ATOM 1578 C CA . GLN A 1 199 ? 2.644 -9.327 20.127 1.00 65.62 199 GLN A CA 1
ATOM 1579 C C . GLN A 1 199 ? 3.149 -7.872 20.110 1.00 65.62 199 GLN A C 1
ATOM 1581 O O . GLN A 1 199 ? 4.318 -7.638 20.402 1.00 65.62 199 GLN A O 1
ATOM 1586 N N . GLY A 1 200 ? 2.292 -6.901 19.776 1.00 68.69 200 GLY A N 1
ATOM 1587 C CA . GLY A 1 200 ? 2.665 -5.488 19.691 1.00 68.69 200 GLY A CA 1
ATOM 1588 C C . GLY A 1 200 ? 3.617 -5.208 18.530 1.00 68.69 200 GLY A C 1
ATOM 1589 O O . GLY A 1 200 ? 4.493 -4.356 18.642 1.00 68.69 200 GLY A O 1
ATOM 1590 N N . TRP A 1 201 ? 3.489 -5.960 17.435 1.00 68.38 201 TRP A N 1
ATOM 1591 C CA . TRP A 1 201 ? 4.357 -5.812 16.270 1.00 68.38 201 TRP A CA 1
ATOM 1592 C C . TRP A 1 201 ? 3.952 -4.613 15.425 1.00 68.38 201 TRP A C 1
ATOM 1594 O O . TRP A 1 201 ? 2.763 -4.429 15.154 1.00 68.38 201 TRP A O 1
ATOM 1604 N N . ALA A 1 202 ? 4.954 -3.850 14.978 1.00 66.69 202 ALA A N 1
ATOM 1605 C CA . ALA A 1 202 ? 4.815 -2.850 13.923 1.00 66.69 202 ALA A CA 1
ATOM 1606 C C . ALA A 1 202 ? 4.063 -3.450 12.732 1.00 66.69 202 ALA A C 1
ATOM 1608 O O . ALA A 1 202 ? 4.348 -4.570 12.311 1.00 66.69 202 ALA A O 1
ATOM 1609 N N . SER A 1 203 ? 3.086 -2.711 12.225 1.00 68.50 203 SER A N 1
ATOM 1610 C CA . SER A 1 203 ? 2.205 -3.151 11.151 1.00 68.50 203 SER A CA 1
ATOM 1611 C C . SER A 1 203 ? 1.908 -2.001 10.201 1.00 68.50 203 SER A C 1
ATOM 1613 O O . SER A 1 203 ? 2.457 -0.901 10.301 1.00 68.50 203 SER A O 1
ATOM 1615 N N . SER A 1 204 ? 1.001 -2.253 9.273 1.00 70.69 204 SER A N 1
ATOM 1616 C CA . SER A 1 204 ? 0.544 -1.311 8.274 1.00 70.69 204 SER A CA 1
ATOM 1617 C C . SER A 1 204 ? -0.966 -1.260 8.157 1.00 70.69 204 SER A C 1
ATOM 1619 O O . SER A 1 204 ? -1.676 -2.155 8.613 1.00 70.69 204 SER A O 1
ATOM 1621 N N . PHE A 1 205 ? -1.453 -0.227 7.471 1.00 75.88 205 PHE A N 1
ATOM 1622 C CA . PHE A 1 205 ? -2.864 -0.123 7.120 1.00 75.88 205 PHE A CA 1
ATOM 1623 C C . PHE A 1 205 ? -3.353 -1.352 6.344 1.00 75.88 205 PHE A C 1
ATOM 1625 O O . PHE A 1 205 ? -4.391 -1.901 6.685 1.00 75.88 205 PHE A O 1
ATOM 1632 N N . GLY A 1 206 ? -2.595 -1.816 5.342 1.00 73.06 206 GLY A N 1
ATOM 1633 C CA . GLY A 1 206 ? -2.973 -2.974 4.525 1.00 73.06 206 GLY A CA 1
ATOM 1634 C C . GLY A 1 206 ? -3.079 -4.271 5.332 1.00 73.06 206 GLY A C 1
ATOM 1635 O O . GLY A 1 206 ? -4.035 -5.021 5.162 1.00 73.06 206 GLY A O 1
ATOM 1636 N N . GLU A 1 207 ? -2.149 -4.508 6.260 1.00 73.19 207 GLU A N 1
ATOM 1637 C CA . GLU A 1 207 ? -2.200 -5.668 7.163 1.00 73.19 207 GLU A CA 1
ATOM 1638 C C . GLU A 1 207 ? -3.303 -5.552 8.219 1.00 73.19 207 GLU A C 1
ATOM 1640 O O . GLU A 1 207 ? -3.888 -6.555 8.620 1.00 73.19 207 GLU A O 1
ATOM 1645 N N . MET A 1 208 ? -3.604 -4.338 8.684 1.00 88.50 208 MET A N 1
ATOM 1646 C CA . MET A 1 208 ? -4.764 -4.092 9.537 1.00 88.50 208 MET A CA 1
ATOM 1647 C C . MET A 1 208 ? -6.059 -4.369 8.762 1.00 88.50 208 MET A C 1
ATOM 1649 O O . MET A 1 208 ? -6.897 -5.139 9.231 1.00 88.50 208 MET A O 1
ATOM 1653 N N . TYR A 1 209 ? -6.193 -3.818 7.553 1.00 87.00 209 TYR A N 1
ATOM 1654 C CA . TYR A 1 209 ? -7.372 -3.979 6.710 1.00 87.00 209 TYR A CA 1
ATOM 1655 C C . TYR A 1 209 ? -7.608 -5.443 6.340 1.00 87.00 209 TYR A C 1
ATOM 1657 O O . TYR A 1 209 ? -8.714 -5.938 6.528 1.00 87.00 209 TYR A O 1
ATOM 1665 N N . SER A 1 210 ? -6.575 -6.175 5.912 1.00 79.19 210 SER A N 1
ATOM 1666 C CA . SER A 1 210 ? -6.701 -7.602 5.583 1.00 79.19 210 SER A CA 1
ATOM 1667 C C . SER A 1 210 ? -7.154 -8.451 6.774 1.00 79.19 210 SER A C 1
ATOM 1669 O O . SER A 1 210 ? -7.776 -9.496 6.587 1.00 79.19 210 SER A O 1
ATOM 1671 N N . LYS A 1 211 ? -6.901 -7.994 8.009 1.00 83.56 211 LYS A N 1
ATOM 1672 C CA . LYS A 1 211 ? -7.420 -8.640 9.216 1.00 83.56 211 LYS A CA 1
ATOM 1673 C C . LYS A 1 211 ? -8.869 -8.304 9.524 1.00 83.56 211 LYS A C 1
ATOM 1675 O O . LYS A 1 211 ? -9.496 -9.133 10.176 1.00 83.56 211 LYS A O 1
ATOM 1680 N N . ILE A 1 212 ? -9.391 -7.144 9.128 1.00 91.31 212 ILE A N 1
ATOM 1681 C CA . ILE A 1 212 ? -10.757 -6.712 9.476 1.00 91.31 212 ILE A CA 1
ATOM 1682 C C . ILE A 1 212 ? -11.756 -6.838 8.321 1.00 91.31 212 ILE A C 1
ATOM 1684 O O . ILE A 1 212 ? -12.953 -6.929 8.578 1.00 91.31 212 ILE A O 1
ATOM 1688 N N . ALA A 1 213 ? -11.288 -6.873 7.073 1.00 89.81 213 ALA A N 1
ATOM 1689 C CA . ALA A 1 213 ? -12.127 -6.981 5.887 1.00 89.81 213 ALA A CA 1
ATOM 1690 C C . ALA A 1 213 ? -13.018 -8.231 5.949 1.00 89.81 213 ALA A C 1
ATOM 1692 O O . ALA A 1 213 ? -12.565 -9.320 6.306 1.00 89.81 213 ALA A O 1
ATOM 1693 N N . GLY A 1 214 ? -14.301 -8.057 5.632 1.00 89.75 214 GLY A N 1
ATOM 1694 C CA . GLY A 1 214 ? -15.310 -9.114 5.682 1.00 89.75 214 GLY A CA 1
ATOM 1695 C C . GLY A 1 214 ? -15.741 -9.538 7.090 1.00 89.75 214 GLY A C 1
ATOM 1696 O O . GLY A 1 214 ? -16.622 -10.385 7.210 1.00 89.75 214 GLY A O 1
ATOM 1697 N N . ARG A 1 215 ? -15.163 -8.977 8.163 1.00 94.50 215 ARG A N 1
ATOM 1698 C CA . ARG A 1 215 ? -15.636 -9.245 9.529 1.00 94.50 215 ARG A CA 1
ATOM 1699 C C . ARG A 1 215 ? -16.865 -8.419 9.855 1.00 94.50 215 ARG A C 1
ATOM 1701 O O . ARG A 1 215 ? -17.010 -7.291 9.389 1.00 94.50 215 ARG A O 1
ATOM 1708 N N . THR A 1 216 ? -17.703 -8.973 10.718 1.00 97.62 216 THR A N 1
ATOM 1709 C CA . THR A 1 216 ? -18.918 -8.331 11.210 1.00 97.62 216 THR A CA 1
ATOM 1710 C C . THR A 1 216 ? -18.626 -7.503 12.456 1.00 97.62 216 THR A C 1
ATOM 1712 O O . THR A 1 216 ? -17.875 -7.949 13.325 1.00 97.62 216 THR A O 1
ATOM 1715 N N . VAL A 1 217 ? -19.223 -6.317 12.570 1.00 97.94 217 VAL A N 1
ATOM 1716 C CA . VAL A 1 217 ? -19.139 -5.495 13.783 1.00 97.94 217 VAL A CA 1
ATOM 1717 C C . VAL A 1 217 ? -20.030 -6.080 14.876 1.00 97.94 217 VAL A C 1
ATOM 1719 O O . VAL A 1 217 ? -21.235 -6.224 14.692 1.00 97.94 217 VAL A O 1
ATOM 1722 N N . GLU A 1 218 ? -19.441 -6.394 16.028 1.00 97.19 218 GLU A N 1
ATOM 1723 C CA . GLU A 1 218 ? -20.141 -6.961 17.187 1.00 97.19 218 GLU A CA 1
ATOM 1724 C C . GLU A 1 218 ? -20.445 -5.908 18.259 1.00 97.19 218 GLU A C 1
ATOM 1726 O O . GLU A 1 218 ? -21.479 -5.985 18.917 1.00 97.19 218 GLU A O 1
ATOM 1731 N N . ASP A 1 219 ? -19.561 -4.922 18.451 1.00 96.88 219 ASP A N 1
ATOM 1732 C CA . ASP A 1 219 ? -19.756 -3.870 19.455 1.00 96.88 219 ASP A CA 1
ATOM 1733 C C . ASP A 1 219 ? -18.917 -2.613 19.169 1.00 96.88 219 ASP A C 1
ATOM 1735 O O . ASP A 1 219 ? -17.854 -2.682 18.548 1.00 96.88 219 ASP A O 1
ATOM 1739 N N . LEU A 1 220 ? -19.364 -1.473 19.704 1.00 97.44 220 LEU A N 1
ATOM 1740 C CA . LEU A 1 220 ? -18.653 -0.192 19.707 1.00 97.44 220 LEU A CA 1
ATOM 1741 C C . LEU A 1 220 ? -18.590 0.387 21.122 1.00 97.44 220 LEU A C 1
ATOM 1743 O O . LEU A 1 220 ? -19.571 0.375 21.862 1.00 97.44 220 LEU A O 1
ATOM 1747 N N . ARG A 1 221 ? -17.464 0.980 21.507 1.00 96.00 221 ARG A N 1
ATOM 1748 C CA . ARG A 1 221 ? -17.361 1.713 22.779 1.00 96.00 221 ARG A CA 1
ATOM 1749 C C . ARG A 1 221 ? -16.267 2.761 22.734 1.00 96.00 221 ARG A C 1
ATOM 1751 O O . ARG A 1 221 ? -15.284 2.605 22.015 1.00 96.00 221 ARG A O 1
ATOM 1758 N N . ALA A 1 222 ? -16.410 3.795 23.550 1.00 95.75 222 ALA A N 1
ATOM 1759 C CA . ALA A 1 222 ? -15.313 4.697 23.858 1.00 95.75 222 ALA A CA 1
ATOM 1760 C C . ALA A 1 222 ? -14.732 4.371 25.228 1.00 95.75 222 ALA A C 1
ATOM 1762 O O . ALA A 1 222 ? -15.447 4.020 26.170 1.00 95.75 222 ALA A O 1
ATOM 1763 N N . VAL A 1 223 ? -13.420 4.503 25.315 1.00 95.12 223 VAL A N 1
ATOM 1764 C CA . VAL A 1 223 ? -12.668 4.478 26.560 1.00 95.12 223 VAL A CA 1
ATOM 1765 C C . VAL A 1 223 ? -11.852 5.757 26.668 1.00 95.12 223 VAL A C 1
ATOM 1767 O O . VAL A 1 223 ? -11.761 6.539 25.721 1.00 95.12 223 VAL A O 1
ATOM 1770 N N . GLU A 1 224 ? -11.250 5.991 27.824 1.00 9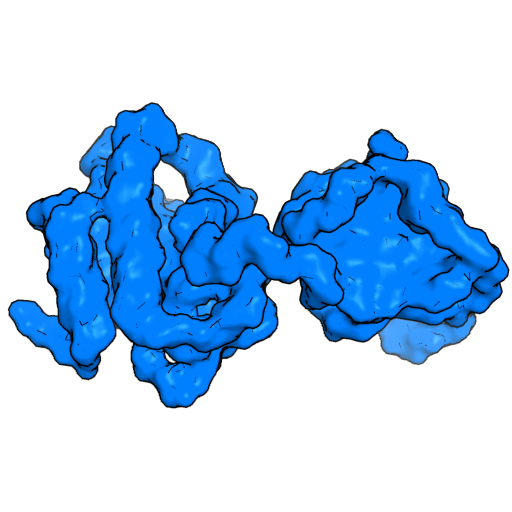4.12 224 GLU A N 1
ATOM 1771 C CA . GLU A 1 224 ? -10.360 7.129 28.016 1.00 94.12 224 GLU A CA 1
ATOM 1772 C C . GLU A 1 224 ? -9.268 7.172 26.929 1.00 94.12 224 GLU A C 1
ATOM 1774 O O . GLU A 1 224 ? -8.470 6.243 26.764 1.00 94.12 224 GLU A O 1
ATOM 1779 N N . GLY A 1 225 ? -9.290 8.252 26.142 1.00 93.31 225 GLY A N 1
ATOM 1780 C CA . GLY A 1 225 ? -8.332 8.531 25.078 1.00 93.31 225 GLY A CA 1
ATOM 1781 C C . GLY A 1 225 ? -8.429 7.655 23.826 1.00 93.31 225 GLY A C 1
ATOM 1782 O O . GLY A 1 225 ? -7.524 7.759 23.001 1.00 93.31 225 GLY A O 1
ATOM 1783 N N . ALA A 1 226 ? -9.447 6.800 23.660 1.00 96.06 226 ALA A N 1
ATOM 1784 C CA . ALA A 1 226 ? -9.577 5.948 22.475 1.00 96.06 226 ALA A CA 1
ATOM 1785 C C . ALA A 1 226 ? -11.016 5.482 22.190 1.00 96.06 226 ALA A C 1
ATOM 1787 O O . ALA A 1 226 ? -11.843 5.350 23.089 1.00 96.06 226 ALA A O 1
ATOM 1788 N N . THR A 1 227 ? -11.283 5.098 20.945 1.00 97.19 227 THR A N 1
ATOM 1789 C CA . THR A 1 227 ? -12.471 4.325 20.559 1.00 97.19 227 THR A CA 1
ATOM 1790 C C . THR A 1 227 ? -12.110 2.891 20.218 1.00 97.19 227 THR A C 1
ATOM 1792 O O . THR A 1 227 ? -10.987 2.590 19.819 1.00 97.19 227 THR A O 1
ATOM 1795 N N . ILE A 1 228 ? -13.057 1.981 20.436 1.00 96.50 228 ILE A N 1
ATOM 1796 C CA . ILE A 1 228 ? -12.886 0.546 20.237 1.00 96.50 228 ILE A CA 1
ATOM 1797 C C . ILE A 1 228 ? -14.058 0.014 19.417 1.00 96.50 228 ILE A C 1
ATOM 1799 O O . ILE A 1 228 ? -15.218 0.263 19.749 1.00 96.50 228 ILE A O 1
ATOM 1803 N N . MET A 1 229 ? -13.732 -0.779 18.404 1.00 96.94 229 MET A N 1
ATOM 1804 C CA . MET A 1 229 ? -14.658 -1.591 17.627 1.00 96.94 229 MET A CA 1
ATOM 1805 C C . MET A 1 229 ? -14.308 -3.067 17.819 1.00 96.94 229 MET A C 1
ATOM 1807 O O . MET A 1 229 ? -13.164 -3.477 17.616 1.00 96.94 229 MET A O 1
ATOM 1811 N N . THR A 1 230 ? -15.286 -3.862 18.240 1.00 96.00 230 THR A N 1
ATOM 1812 C CA . THR A 1 230 ? -15.157 -5.316 18.395 1.00 96.00 230 THR A CA 1
ATOM 1813 C C . THR A 1 230 ? -15.739 -5.991 17.161 1.00 96.00 230 THR A C 1
ATOM 1815 O O . THR A 1 230 ? -16.820 -5.614 16.711 1.00 96.00 230 THR A O 1
ATOM 1818 N N . LEU A 1 231 ? -15.021 -6.967 16.614 1.00 95.75 231 LEU A N 1
ATOM 1819 C CA . LEU A 1 231 ? -15.344 -7.655 15.372 1.00 95.75 231 LEU A CA 1
ATOM 1820 C C . LEU A 1 231 ? -15.442 -9.167 15.577 1.00 95.75 231 LEU A C 1
ATOM 1822 O O . LEU A 1 231 ? -14.749 -9.749 16.420 1.00 95.75 231 LEU A O 1
ATOM 1826 N N . SER A 1 232 ? -16.215 -9.806 14.702 1.00 94.06 232 SER A N 1
ATOM 1827 C CA . SER A 1 232 ? -16.407 -11.253 14.673 1.00 94.06 232 SER A CA 1
ATOM 1828 C C . SER A 1 232 ? -15.094 -12.026 14.670 1.00 94.06 232 SER A C 1
ATOM 1830 O O . SER A 1 232 ? -14.126 -11.655 13.999 1.00 94.06 232 SER A O 1
ATOM 1832 N N . GLY A 1 233 ? -15.059 -13.146 15.390 1.00 87.12 233 GLY A N 1
ATOM 1833 C CA . GLY A 1 233 ? -13.856 -13.971 15.529 1.00 87.12 233 GLY A CA 1
ATOM 1834 C C . GLY A 1 233 ? -12.831 -13.403 16.515 1.00 87.12 233 GLY A C 1
ATOM 1835 O O . GLY A 1 233 ? -11.642 -13.695 16.388 1.00 87.12 233 GLY A O 1
ATOM 1836 N N . GLY A 1 234 ? -13.280 -12.586 17.475 1.00 87.88 234 GLY A N 1
ATOM 1837 C CA . GLY A 1 234 ? -12.468 -12.116 18.601 1.00 87.88 234 GLY A CA 1
ATOM 1838 C C . GLY A 1 234 ? -11.384 -11.106 18.223 1.00 87.88 234 GLY A C 1
ATOM 1839 O O . GLY A 1 234 ? -10.378 -10.997 18.929 1.00 87.88 234 GLY A O 1
ATOM 1840 N N . VAL A 1 235 ? -11.563 -10.392 17.109 1.00 91.25 235 VAL A N 1
ATOM 1841 C CA . VAL A 1 235 ? -10.652 -9.329 16.671 1.00 91.25 235 VAL A CA 1
ATOM 1842 C C . VAL A 1 235 ? -11.189 -7.997 17.162 1.00 91.25 235 VAL A C 1
ATOM 1844 O O . VAL A 1 235 ? -12.366 -7.700 17.014 1.00 91.25 235 VAL A O 1
ATOM 1847 N N . GLY A 1 236 ? -10.327 -7.178 17.744 1.00 93.25 236 GLY A N 1
ATOM 1848 C CA . GLY A 1 236 ? -10.665 -5.808 18.091 1.00 93.25 236 GLY A CA 1
ATOM 1849 C C . GLY A 1 236 ? -9.837 -4.814 17.291 1.00 93.25 236 GLY A C 1
ATOM 1850 O O . GLY A 1 236 ? -8.743 -5.128 16.812 1.00 93.25 236 GLY A O 1
ATOM 1851 N N . LEU A 1 237 ? -10.368 -3.604 17.185 1.00 94.81 237 LEU A N 1
ATOM 1852 C CA . LEU A 1 237 ? -9.691 -2.438 16.655 1.00 94.81 237 LEU A CA 1
ATOM 1853 C C . LEU A 1 237 ? -9.808 -1.300 17.674 1.00 94.81 237 LEU A C 1
ATOM 1855 O O . LEU A 1 237 ? -10.918 -0.935 18.054 1.00 94.81 237 LEU A O 1
ATOM 1859 N N . ARG A 1 238 ? -8.681 -0.747 18.126 1.00 95.62 238 ARG A N 1
ATOM 1860 C CA . ARG A 1 238 ? -8.631 0.410 19.033 1.00 95.62 238 ARG A CA 1
ATOM 1861 C C . ARG A 1 238 ? -7.929 1.574 18.352 1.00 95.62 238 ARG A C 1
ATOM 1863 O O . ARG A 1 238 ? -6.820 1.415 17.857 1.00 95.62 238 ARG A O 1
ATOM 1870 N N . PHE A 1 239 ? -8.556 2.741 18.379 1.00 95.94 239 PHE A N 1
ATOM 1871 C CA . PHE A 1 239 ? -8.084 3.961 17.735 1.00 95.94 239 PHE A CA 1
ATOM 1872 C C . PHE A 1 239 ? -7.906 5.081 18.764 1.00 95.94 239 PHE A C 1
ATOM 1874 O O . PHE A 1 239 ? -8.845 5.394 19.491 1.00 95.94 239 PHE A O 1
ATOM 1881 N N . ASN A 1 240 ? -6.729 5.711 18.823 1.00 92.38 240 ASN A N 1
ATOM 1882 C CA . ASN A 1 240 ? -6.454 6.829 19.740 1.00 92.38 240 ASN A CA 1
ATOM 1883 C C . ASN A 1 240 ? -5.884 8.079 19.043 1.00 92.38 240 ASN A C 1
ATOM 1885 O O . ASN A 1 240 ? -5.161 8.851 19.671 1.00 92.38 240 ASN A O 1
ATOM 1889 N N . GLN A 1 241 ? -6.178 8.265 17.750 1.00 90.56 241 GLN A N 1
ATOM 1890 C CA . GLN A 1 241 ? -5.605 9.285 16.857 1.00 90.56 241 GLN A CA 1
ATOM 1891 C C . GLN A 1 241 ? -4.126 9.084 16.501 1.00 90.56 241 GLN A C 1
ATOM 1893 O O . GLN A 1 241 ? -3.792 9.113 15.319 1.00 90.56 241 GLN A O 1
ATOM 1898 N N . ALA A 1 242 ? -3.235 8.869 17.466 1.00 88.06 242 ALA A N 1
ATOM 1899 C CA . ALA A 1 242 ? -1.818 8.631 17.174 1.00 88.06 242 ALA A CA 1
ATOM 1900 C C . ALA A 1 242 ? -1.567 7.219 16.615 1.00 88.06 242 ALA A C 1
ATOM 1902 O O . ALA A 1 242 ? -0.666 7.011 15.801 1.00 88.06 242 ALA A O 1
ATOM 1903 N N . ARG A 1 243 ? -2.379 6.253 17.049 1.00 91.00 243 ARG A N 1
ATOM 1904 C CA . ARG A 1 243 ? -2.148 4.824 16.877 1.00 91.00 243 ARG A CA 1
ATOM 1905 C C . ARG A 1 243 ? -3.454 4.045 16.687 1.00 91.00 243 ARG A C 1
ATOM 1907 O O . ARG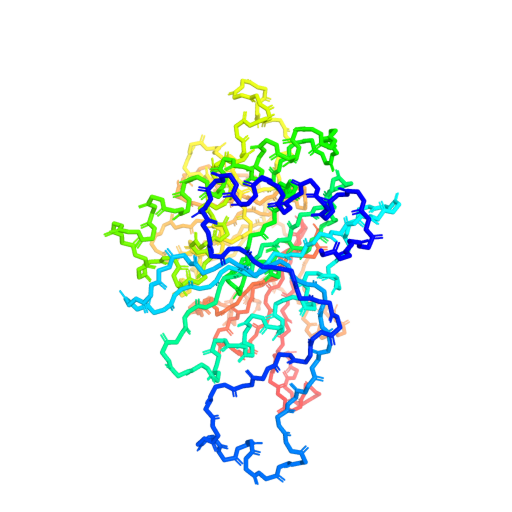 A 1 243 ? -4.519 4.424 17.184 1.00 91.00 243 ARG A O 1
ATOM 1914 N N . VAL A 1 244 ? -3.327 2.929 15.976 1.00 93.00 244 VAL A N 1
ATOM 1915 C CA . VAL A 1 244 ? -4.352 1.932 15.684 1.00 93.00 244 VAL A CA 1
ATOM 1916 C C . VAL A 1 244 ? -3.834 0.561 16.102 1.00 93.00 244 VAL A C 1
ATOM 1918 O O . VAL A 1 244 ? -2.880 0.038 15.526 1.00 93.00 244 VAL A O 1
ATOM 1921 N N . ASP A 1 245 ? -4.480 -0.032 17.096 1.00 92.31 245 ASP A N 1
ATOM 1922 C CA . ASP A 1 245 ? -4.208 -1.397 17.531 1.00 92.31 245 ASP A CA 1
ATOM 1923 C C . ASP A 1 245 ? -5.225 -2.351 16.919 1.00 92.31 245 ASP A C 1
ATOM 1925 O O . ASP A 1 245 ? -6.429 -2.132 17.049 1.00 92.31 245 ASP A O 1
ATOM 1929 N N . CYS A 1 246 ? -4.757 -3.425 16.287 1.00 91.69 246 CYS A N 1
ATOM 1930 C CA . CYS A 1 246 ? -5.617 -4.414 15.646 1.00 91.69 246 CYS A CA 1
ATOM 1931 C C . CYS A 1 246 ? -5.179 -5.840 15.983 1.00 91.69 246 CYS A C 1
ATOM 1933 O O . CYS A 1 246 ? -4.005 -6.191 15.878 1.00 91.69 246 CYS A O 1
ATOM 1935 N N . GLY A 1 247 ? -6.120 -6.704 16.349 1.00 88.44 247 GLY A N 1
ATOM 1936 C CA . GLY A 1 247 ? -5.844 -8.128 16.525 1.00 88.44 247 GLY A CA 1
ATOM 1937 C C . GLY A 1 247 ? -6.668 -8.769 17.626 1.00 88.44 247 GLY A C 1
ATOM 1938 O O . GLY A 1 247 ? -7.671 -8.226 18.079 1.00 88.44 247 GLY A O 1
ATOM 1939 N N . SER A 1 248 ? -6.243 -9.952 18.049 1.00 80.75 248 SER A N 1
ATOM 1940 C CA . SER A 1 248 ? -6.870 -10.697 19.137 1.00 80.75 248 SER A CA 1
ATOM 1941 C C . SER A 1 248 ? -6.137 -10.408 20.444 1.00 80.75 248 SER A C 1
ATOM 1943 O O . SER A 1 248 ? -4.935 -10.647 20.547 1.00 80.75 248 SER A O 1
ATOM 1945 N N . GLY A 1 249 ? -6.835 -9.917 21.464 1.00 67.12 249 GLY A N 1
ATOM 1946 C CA . GLY A 1 249 ? -6.225 -9.681 22.770 1.00 67.12 249 GLY A CA 1
ATOM 1947 C C . GLY A 1 249 ? -7.170 -8.987 23.739 1.00 67.12 249 GLY A C 1
ATOM 1948 O O . GLY A 1 249 ? -7.872 -8.048 23.370 1.00 67.12 249 GLY A O 1
ATOM 1949 N N . ARG A 1 250 ? -7.160 -9.418 25.007 1.00 64.31 250 ARG A N 1
ATOM 1950 C CA . ARG A 1 250 ? -7.975 -8.792 26.066 1.00 64.31 250 ARG A CA 1
ATOM 1951 C C . ARG A 1 250 ? -7.617 -7.315 26.263 1.00 64.31 250 ARG A C 1
ATOM 1953 O O . ARG A 1 250 ? -8.470 -6.526 26.658 1.00 64.31 250 ARG A O 1
ATOM 1960 N N . ASP A 1 251 ? -6.386 -6.932 25.934 1.00 70.44 251 ASP A N 1
ATOM 1961 C CA . ASP A 1 251 ? -5.873 -5.577 26.131 1.00 70.44 251 ASP A CA 1
ATOM 1962 C C . ASP A 1 251 ? -6.501 -4.527 25.207 1.00 70.44 251 ASP A C 1
ATOM 1964 O O . ASP A 1 251 ? -6.611 -3.370 25.611 1.00 70.44 251 ASP A O 1
ATOM 1968 N N . ILE A 1 252 ? -7.020 -4.914 24.032 1.00 79.75 252 ILE A N 1
ATOM 1969 C CA . ILE A 1 252 ? -7.751 -3.983 23.146 1.00 79.75 252 ILE A CA 1
ATOM 1970 C C . ILE A 1 252 ? -8.954 -3.381 23.863 1.00 79.75 252 ILE A C 1
ATOM 1972 O O . ILE A 1 252 ? -9.288 -2.217 23.672 1.00 79.75 252 ILE A O 1
ATOM 1976 N N . THR A 1 253 ? -9.580 -4.188 24.714 1.00 75.75 253 THR A N 1
ATOM 1977 C CA . THR A 1 253 ? -10.830 -3.865 25.396 1.00 75.75 253 THR A CA 1
ATOM 1978 C C . THR A 1 253 ? -10.632 -3.127 26.721 1.00 75.75 253 THR A C 1
ATOM 1980 O O . THR A 1 253 ? -11.611 -2.691 27.322 1.00 75.75 253 THR A O 1
ATOM 1983 N N . LYS A 1 254 ? -9.381 -2.983 27.186 1.00 80.94 254 LYS A N 1
ATOM 1984 C CA . LYS A 1 254 ? -9.059 -2.351 28.470 1.00 80.94 254 LYS A CA 1
ATOM 1985 C C . LYS A 1 254 ? -9.147 -0.829 28.389 1.00 80.94 254 LYS A C 1
ATOM 1987 O O . LYS A 1 254 ? -8.543 -0.203 27.518 1.00 80.94 254 LYS A O 1
ATOM 1992 N N . GLY A 1 255 ? -9.803 -0.239 29.378 1.00 85.12 255 GLY A N 1
ATOM 1993 C CA . GLY A 1 255 ? -9.854 1.200 29.600 1.00 85.12 255 GLY A CA 1
ATOM 1994 C C . GLY A 1 255 ? -11.090 1.581 30.405 1.00 85.12 255 GLY A C 1
ATOM 1995 O O . GLY A 1 255 ? -12.037 0.800 30.507 1.00 85.12 255 GLY A O 1
ATOM 1996 N N . THR A 1 256 ? -11.075 2.779 30.978 1.00 91.88 256 THR A N 1
ATOM 1997 C CA . THR A 1 256 ? -12.248 3.356 31.641 1.00 91.88 256 THR A CA 1
ATOM 1998 C C . THR A 1 256 ? -13.264 3.748 30.577 1.00 91.88 256 THR A C 1
ATOM 2000 O O . THR A 1 256 ? -12.906 4.472 29.651 1.00 91.88 256 THR A O 1
ATOM 2003 N N . LEU A 1 257 ? -14.502 3.254 30.671 1.00 93.88 257 LEU A N 1
ATOM 2004 C CA . LEU A 1 257 ? -15.564 3.587 29.717 1.00 93.88 257 LEU A CA 1
ATOM 2005 C C . LEU A 1 257 ? -15.874 5.085 29.745 1.00 93.88 257 LEU A C 1
ATOM 2007 O O . LEU A 1 257 ? -15.974 5.685 30.812 1.00 93.88 257 LEU A O 1
ATOM 2011 N N . MET A 1 258 ? -16.072 5.655 28.561 1.00 95.12 258 MET A N 1
ATOM 2012 C CA . MET A 1 258 ? -16.406 7.062 28.365 1.00 95.12 258 MET A CA 1
ATOM 2013 C C . MET A 1 258 ? -17.684 7.193 27.542 1.00 95.12 258 MET A C 1
ATOM 2015 O O . MET A 1 258 ? -18.005 6.319 26.736 1.00 95.12 258 MET A O 1
ATOM 2019 N N . ILE A 1 259 ? -18.393 8.311 27.710 1.00 94.44 259 ILE A N 1
ATOM 2020 C CA . ILE A 1 259 ? -19.513 8.679 26.838 1.00 94.44 259 ILE A CA 1
ATOM 2021 C C . ILE A 1 259 ? -18.925 9.296 25.557 1.00 94.44 259 ILE A C 1
ATOM 2023 O O . ILE A 1 259 ? -18.313 10.364 25.642 1.00 94.44 259 ILE A O 1
ATOM 2027 N N . PRO A 1 260 ? -19.063 8.653 24.382 1.00 96.38 260 PRO A N 1
ATOM 2028 C CA . PRO A 1 260 ? -18.504 9.178 23.141 1.00 96.38 260 PRO A CA 1
ATOM 2029 C C . PRO A 1 260 ? -19.304 10.354 22.587 1.00 96.38 260 PRO A C 1
ATOM 2031 O O . PRO A 1 260 ? -20.533 10.384 22.659 1.00 96.38 260 PRO A O 1
ATOM 2034 N N . GLN A 1 261 ? -18.607 11.257 21.904 1.00 97.19 261 GLN A N 1
ATOM 2035 C CA . GLN A 1 261 ? -19.235 12.244 21.029 1.00 97.19 261 GLN A CA 1
ATOM 2036 C C . GLN A 1 261 ? -19.662 11.560 19.726 1.00 97.19 261 GLN A C 1
ATOM 2038 O O . GLN A 1 261 ? -18.814 11.129 18.948 1.00 97.19 261 GLN A O 1
ATOM 2043 N N . CYS A 1 262 ? -20.966 11.434 19.496 1.00 98.06 262 CYS A N 1
ATOM 2044 C CA . CYS A 1 262 ? -21.505 10.740 18.328 1.00 98.06 262 CYS A CA 1
ATOM 2045 C C . CYS A 1 262 ? -22.145 11.730 17.355 1.00 98.06 262 CYS A C 1
ATOM 2047 O O . CYS A 1 262 ? -22.867 12.638 17.776 1.00 98.06 262 CYS A O 1
ATOM 2049 N N . ARG A 1 263 ? -21.863 11.560 16.061 1.00 97.62 263 ARG A N 1
ATOM 2050 C CA . ARG A 1 263 ? -22.408 12.397 14.988 1.00 97.62 263 ARG A CA 1
ATOM 2051 C C . ARG A 1 263 ? -22.987 11.556 13.856 1.00 97.62 263 ARG A C 1
ATOM 2053 O O . ARG A 1 263 ? -22.570 10.418 13.650 1.00 97.62 263 ARG A O 1
ATOM 2060 N N . LYS A 1 264 ? -23.932 12.108 13.106 1.00 95.44 264 LYS A N 1
ATOM 2061 C CA . LYS A 1 264 ? -24.509 11.476 11.920 1.00 95.44 264 LYS A CA 1
ATOM 2062 C C . LYS A 1 264 ? -24.640 12.459 10.763 1.00 95.44 264 LYS A C 1
ATOM 2064 O O . LYS A 1 264 ? -24.673 13.669 10.988 1.00 95.44 264 LYS A O 1
ATOM 2069 N N . ASN A 1 265 ? -24.778 11.911 9.559 1.00 90.25 265 ASN A N 1
ATOM 2070 C CA . ASN A 1 265 ? -24.907 12.653 8.303 1.00 90.25 265 ASN A CA 1
ATOM 2071 C C . ASN A 1 265 ? -23.675 13.514 7.985 1.00 90.25 265 ASN A C 1
ATOM 2073 O O . ASN A 1 265 ? -22.784 13.713 8.814 1.00 90.25 265 ASN A O 1
ATOM 2077 N N . ILE A 1 266 ? -23.607 14.018 6.754 1.00 85.44 266 ILE A N 1
ATOM 2078 C CA . ILE A 1 266 ? -22.476 14.840 6.308 1.00 85.44 266 ILE A CA 1
ATOM 2079 C C . ILE A 1 266 ? -22.419 16.183 7.057 1.00 85.44 266 ILE A C 1
ATOM 2081 O O . ILE A 1 266 ? -21.344 16.746 7.249 1.00 85.44 266 ILE A O 1
ATOM 2085 N N . GLU A 1 267 ? -23.562 16.657 7.561 1.00 87.75 267 GLU A N 1
ATOM 2086 C CA . GLU A 1 267 ? -23.686 17.864 8.385 1.00 87.75 267 GLU A CA 1
ATOM 2087 C C . GLU A 1 267 ? -23.237 17.662 9.840 1.00 87.75 267 GLU A C 1
ATOM 2089 O O . GLU A 1 267 ? -23.193 18.626 10.606 1.00 87.75 267 GLU A O 1
ATOM 2094 N N . MET A 1 268 ? -22.854 16.437 10.222 1.00 91.56 268 MET A N 1
ATOM 2095 C CA . MET A 1 268 ? -22.277 16.121 11.530 1.00 91.56 268 MET A CA 1
ATOM 2096 C C . MET A 1 268 ? -23.220 16.449 12.702 1.00 91.56 268 MET A C 1
ATOM 2098 O O . MET A 1 268 ? -22.792 16.940 13.750 1.00 91.56 268 MET A O 1
ATOM 2102 N N . GLU A 1 269 ? -24.505 16.144 12.529 1.00 95.31 269 GLU A N 1
ATOM 2103 C CA . GLU A 1 269 ? -25.558 16.322 13.530 1.00 95.31 269 GLU A CA 1
ATOM 2104 C C . GLU A 1 269 ? -25.318 15.408 14.738 1.00 95.31 269 GLU A C 1
ATOM 2106 O O . GLU A 1 269 ? -24.983 14.235 14.580 1.00 95.31 269 GLU A O 1
ATOM 2111 N N . THR A 1 270 ? -25.503 15.911 15.960 1.00 97.00 270 THR A N 1
ATOM 2112 C CA . THR A 1 270 ? -25.298 15.116 17.182 1.00 97.00 270 THR A CA 1
ATOM 2113 C C . THR A 1 270 ? -26.289 13.951 17.270 1.00 97.00 270 THR A C 1
ATOM 2115 O O . THR A 1 270 ? -27.492 14.129 17.083 1.00 97.00 270 THR A O 1
ATOM 2118 N N . CYS A 1 271 ? -25.802 12.765 17.632 1.00 97.06 271 CYS A N 1
ATOM 2119 C CA . CYS A 1 271 ? -26.621 11.583 17.905 1.00 97.06 271 CYS A CA 1
ATOM 2120 C C . CYS A 1 271 ? -26.110 10.820 19.143 1.00 97.06 271 CYS A C 1
ATOM 2122 O O . CYS A 1 271 ? -25.206 11.282 19.842 1.00 97.06 271 CYS A O 1
ATOM 2124 N N . THR A 1 272 ? -26.713 9.670 19.455 1.00 97.31 272 THR A N 1
ATOM 2125 C CA . THR A 1 272 ? -26.301 8.810 20.577 1.00 97.31 272 THR A CA 1
ATOM 2126 C C . THR A 1 272 ? -25.468 7.624 20.093 1.00 97.31 272 THR A C 1
ATOM 2128 O O . THR A 1 272 ? -25.566 7.203 18.940 1.00 97.31 272 THR A O 1
ATOM 2131 N N . LEU A 1 273 ? -24.671 7.034 20.991 1.00 97.56 273 LEU A N 1
ATOM 2132 C CA . LEU A 1 273 ? -23.961 5.789 20.684 1.00 97.56 273 LEU A CA 1
ATOM 2133 C C . LEU A 1 273 ? -24.938 4.652 20.363 1.00 97.56 273 LEU A C 1
ATOM 2135 O O . LEU A 1 273 ? -24.680 3.881 19.445 1.00 97.56 273 LEU A O 1
ATOM 2139 N N . ASP A 1 274 ? -26.058 4.567 21.084 1.00 97.75 274 ASP A N 1
ATOM 2140 C CA . ASP A 1 274 ? -27.076 3.534 20.860 1.00 97.75 274 ASP A CA 1
ATOM 2141 C C . ASP A 1 274 ? -27.688 3.632 19.459 1.00 97.75 274 ASP A C 1
ATOM 2143 O O . ASP A 1 274 ? -27.932 2.607 18.827 1.00 97.75 274 ASP A O 1
ATOM 2147 N N . PHE A 1 275 ? -27.861 4.853 18.939 1.00 97.88 275 PHE A N 1
ATOM 2148 C CA . PHE A 1 275 ? -28.283 5.075 17.558 1.00 97.88 275 PHE A CA 1
ATOM 2149 C C . PHE A 1 275 ? -27.245 4.564 16.550 1.00 97.88 275 PHE A C 1
ATOM 2151 O O . PHE A 1 275 ? -27.593 3.875 15.599 1.00 97.88 275 PHE A O 1
ATOM 2158 N N . ILE A 1 276 ? -25.956 4.856 16.756 1.00 98.12 276 ILE A N 1
ATOM 2159 C CA . ILE A 1 276 ? -24.908 4.330 15.867 1.00 98.12 276 ILE A CA 1
ATOM 2160 C C . ILE A 1 276 ? -24.872 2.797 15.941 1.00 98.12 276 ILE A C 1
ATOM 2162 O O . ILE A 1 276 ? -24.819 2.132 14.908 1.00 98.12 276 ILE A O 1
ATOM 2166 N N . LYS A 1 277 ? -24.947 2.218 17.147 1.00 98.25 277 LYS A N 1
ATOM 2167 C CA . LYS A 1 277 ? -24.942 0.762 17.339 1.00 98.25 277 LYS A CA 1
ATOM 2168 C C . LYS A 1 277 ? -26.114 0.073 16.653 1.00 98.25 277 LYS A C 1
ATOM 2170 O O . LYS A 1 277 ? -25.894 -0.977 16.059 1.00 98.25 277 LYS A O 1
ATOM 2175 N N . SER A 1 278 ? -27.318 0.645 16.712 1.00 97.75 278 SER A N 1
ATOM 2176 C CA . SER A 1 278 ? -28.504 0.038 16.094 1.00 97.75 278 SER A CA 1
ATOM 2177 C C . SER A 1 278 ? -28.398 -0.074 14.570 1.00 97.75 278 SER A C 1
ATOM 2179 O O . SER A 1 278 ? -29.075 -0.913 13.983 1.00 97.75 278 SER A O 1
ATOM 2181 N N . ILE A 1 279 ? -27.537 0.733 13.939 1.00 96.69 279 ILE A N 1
ATOM 2182 C CA . ILE A 1 279 ? -27.279 0.681 12.497 1.00 96.69 279 ILE A CA 1
ATOM 2183 C C . ILE A 1 279 ? -26.051 -0.173 12.175 1.00 96.69 279 ILE A C 1
ATOM 2185 O O . ILE A 1 279 ? -26.065 -0.907 11.192 1.00 96.69 279 ILE A O 1
ATOM 2189 N N . VAL A 1 280 ? -24.982 -0.058 12.964 1.00 97.38 280 VAL A N 1
ATOM 2190 C CA . VAL A 1 280 ? -23.666 -0.634 12.650 1.00 97.38 280 VAL A CA 1
ATOM 2191 C C . VAL A 1 280 ? -23.532 -2.097 13.073 1.00 97.38 280 VAL A C 1
ATOM 2193 O O . VAL A 1 280 ? -22.892 -2.878 12.369 1.00 97.38 280 VAL A O 1
ATOM 2196 N N . VAL A 1 281 ? -24.060 -2.471 14.241 1.00 97.88 281 VAL A N 1
ATOM 2197 C CA . VAL A 1 281 ? -23.855 -3.819 14.790 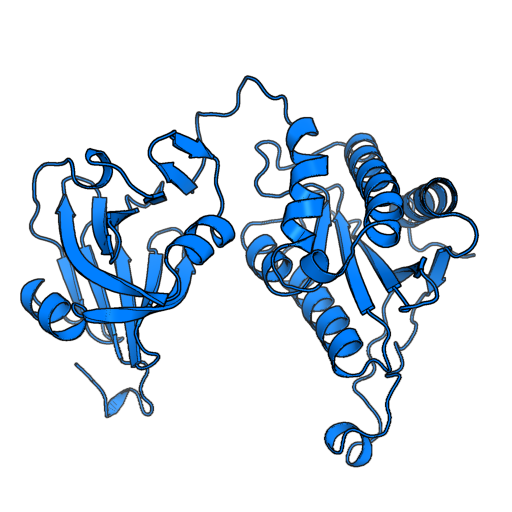1.00 97.88 281 VAL A CA 1
ATOM 2198 C C . VAL A 1 281 ? -24.541 -4.845 13.889 1.00 97.88 281 VAL A C 1
ATOM 2200 O O . VAL A 1 281 ? -25.701 -4.688 13.520 1.00 97.88 281 VAL A O 1
ATOM 2203 N N . GLY A 1 282 ? -23.811 -5.901 13.530 1.00 97.31 282 GLY A N 1
ATOM 2204 C CA . GLY A 1 282 ? -24.258 -6.923 12.584 1.00 97.31 282 GLY A CA 1
ATOM 2205 C C . GLY A 1 282 ? -23.868 -6.663 11.126 1.00 97.31 282 GLY A C 1
ATOM 2206 O O . GLY A 1 282 ? -24.051 -7.556 10.302 1.00 97.31 282 GLY A O 1
ATOM 2207 N N . ARG A 1 283 ? -23.282 -5.502 10.800 1.00 97.50 283 ARG A N 1
ATOM 2208 C CA . ARG A 1 283 ? -22.801 -5.188 9.444 1.00 97.50 283 ARG A CA 1
ATOM 2209 C C . ARG A 1 283 ? -21.369 -5.635 9.210 1.00 97.50 283 ARG A C 1
ATOM 2211 O O . ARG A 1 283 ? -20.560 -5.649 10.140 1.00 97.50 283 ARG A O 1
ATOM 2218 N N . SER A 1 284 ? -21.049 -5.977 7.968 1.00 96.75 284 SER A N 1
ATOM 2219 C CA . SER A 1 284 ? -19.722 -6.440 7.566 1.00 96.75 284 SER A CA 1
ATOM 2220 C C . SER A 1 284 ? -18.868 -5.306 7.015 1.00 96.75 284 SER A C 1
ATOM 2222 O O . SER A 1 284 ? -19.354 -4.408 6.331 1.00 96.75 284 SER A O 1
ATOM 2224 N N . ILE A 1 285 ? -17.567 -5.364 7.288 1.00 95.94 285 ILE A N 1
ATOM 2225 C CA . ILE A 1 285 ? -16.600 -4.381 6.800 1.00 95.94 285 ILE A CA 1
ATOM 2226 C C . ILE A 1 285 ? -16.292 -4.629 5.323 1.00 95.94 285 ILE A C 1
ATOM 2228 O O . ILE A 1 285 ? -15.778 -5.690 4.964 1.00 95.94 285 ILE A O 1
ATOM 2232 N N . THR A 1 286 ? -16.547 -3.628 4.483 1.00 92.88 286 THR A N 1
ATOM 2233 C CA . THR A 1 286 ? -16.357 -3.693 3.024 1.00 92.88 286 THR A CA 1
ATOM 2234 C C . THR A 1 286 ? -15.208 -2.830 2.511 1.00 92.88 286 THR A C 1
ATOM 2236 O O . THR A 1 286 ? -14.705 -3.067 1.415 1.00 92.88 286 THR A O 1
ATOM 2239 N N . SER A 1 287 ? -14.801 -1.814 3.270 1.00 89.81 287 SER A N 1
ATOM 2240 C CA . SER A 1 287 ? -13.692 -0.915 2.934 1.00 89.81 287 SER A CA 1
ATOM 2241 C C . SER A 1 287 ? -13.178 -0.209 4.190 1.00 89.81 287 SER A C 1
ATOM 2243 O O . SER A 1 287 ? -13.810 -0.261 5.245 1.00 89.81 287 SER A O 1
ATOM 2245 N N . ALA A 1 288 ? -12.023 0.446 4.100 1.00 92.88 288 ALA A N 1
ATOM 2246 C CA . ALA A 1 288 ? -11.515 1.313 5.157 1.00 92.88 288 ALA A CA 1
ATOM 2247 C C . ALA A 1 288 ? -10.663 2.448 4.570 1.00 92.88 288 ALA A C 1
ATOM 2249 O O . ALA A 1 288 ? -10.104 2.309 3.480 1.00 92.88 288 ALA A O 1
ATOM 2250 N N . GLY A 1 289 ? -10.508 3.535 5.322 1.00 89.25 289 GLY A N 1
ATOM 2251 C CA . GLY A 1 289 ? -9.612 4.648 5.020 1.00 89.25 289 GLY A CA 1
ATOM 2252 C C . GLY A 1 289 ? -9.080 5.287 6.301 1.00 89.25 289 GLY A C 1
ATOM 2253 O O . GLY A 1 289 ? -9.804 5.415 7.282 1.00 89.25 289 GLY A O 1
ATOM 2254 N N . ASP A 1 290 ? -7.806 5.676 6.315 1.00 89.62 290 ASP A N 1
ATOM 2255 C CA . ASP A 1 290 ? -7.195 6.382 7.446 1.00 89.62 290 ASP A CA 1
ATOM 2256 C C . ASP A 1 290 ? -6.889 7.836 7.064 1.00 89.62 290 ASP A C 1
ATOM 2258 O O . ASP A 1 290 ? -6.121 8.096 6.135 1.00 89.62 290 ASP A O 1
ATOM 2262 N N . PHE A 1 291 ? -7.480 8.778 7.801 1.00 86.81 291 PHE A N 1
ATOM 2263 C CA . PHE A 1 291 ? -7.374 10.221 7.572 1.00 86.81 291 PHE A CA 1
ATOM 2264 C C . PHE A 1 291 ? -6.449 10.919 8.583 1.00 86.81 291 PHE A C 1
ATOM 2266 O O . PHE A 1 291 ? -6.388 12.146 8.655 1.00 86.81 291 PHE A O 1
ATOM 2273 N N . GLY A 1 292 ? -5.713 10.154 9.391 1.00 85.62 292 GLY A N 1
ATOM 2274 C CA . GLY A 1 292 ? -4.815 10.650 10.429 1.00 85.62 292 GLY A CA 1
ATOM 2275 C C . GLY A 1 292 ? -5.543 10.932 11.742 1.00 85.62 292 GLY A C 1
ATOM 2276 O O . GLY A 1 292 ? -5.263 10.291 12.756 1.00 85.62 292 GLY A O 1
ATOM 2277 N N . ASN A 1 293 ? -6.493 11.865 11.746 1.00 90.19 293 ASN A N 1
ATOM 2278 C CA . ASN A 1 293 ? -7.256 12.225 12.949 1.00 90.19 293 ASN A CA 1
ATOM 2279 C C . ASN A 1 293 ? -8.462 11.310 13.225 1.00 90.19 293 ASN A C 1
ATOM 2281 O O . ASN A 1 293 ? -8.909 11.238 14.369 1.00 90.19 293 ASN A O 1
ATOM 2285 N N . TYR A 1 294 ? -8.935 10.576 12.218 1.00 95.62 294 TYR A N 1
ATOM 2286 C CA . TYR A 1 294 ? -9.927 9.512 12.359 1.00 95.62 294 TYR A CA 1
ATOM 2287 C C . TYR A 1 294 ? -9.642 8.358 11.394 1.00 95.62 294 TYR A C 1
ATOM 2289 O O . TYR A 1 294 ? -8.957 8.527 10.381 1.00 95.62 294 TYR A O 1
ATOM 2297 N N . LEU A 1 295 ? -10.176 7.186 11.725 1.00 96.06 295 LEU A N 1
ATOM 2298 C CA . LEU A 1 295 ? -10.222 6.018 10.848 1.00 96.06 295 LEU A CA 1
ATOM 2299 C C . LEU A 1 295 ? -11.666 5.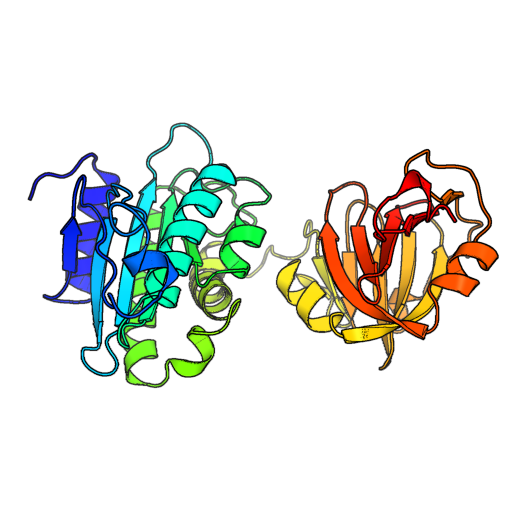808 10.395 1.00 96.06 295 LEU A C 1
ATOM 2301 O O . LEU A 1 295 ? -12.554 5.787 11.237 1.00 96.06 295 LEU A O 1
ATOM 2305 N N . GLU A 1 296 ? -11.909 5.621 9.107 1.00 96.81 296 GLU A N 1
ATOM 2306 C CA . GLU A 1 296 ? -13.231 5.329 8.555 1.00 96.81 296 GLU A CA 1
ATOM 2307 C C . GLU A 1 296 ? -13.303 3.896 8.035 1.00 96.81 296 GLU A C 1
ATOM 2309 O O . GLU A 1 296 ? -12.346 3.379 7.458 1.00 96.81 296 GLU A O 1
ATOM 2314 N N . VAL A 1 297 ? -14.442 3.249 8.250 1.00 96.50 297 VAL A N 1
ATOM 2315 C CA . VAL A 1 297 ? -14.717 1.877 7.837 1.00 96.50 297 VAL A CA 1
ATOM 2316 C C . VAL A 1 297 ? -16.053 1.855 7.105 1.00 96.50 297 VAL A C 1
ATOM 2318 O O . VAL A 1 297 ? -17.071 2.273 7.657 1.00 96.50 297 VAL A O 1
ATOM 2321 N N . GLY A 1 298 ? -16.047 1.374 5.864 1.00 96.56 298 GLY A N 1
ATOM 2322 C CA . GLY A 1 298 ? -17.260 1.154 5.085 1.00 96.56 298 GLY A CA 1
ATOM 2323 C C . GLY A 1 298 ? -17.949 -0.141 5.506 1.00 96.56 298 GLY A C 1
ATOM 2324 O O . GLY A 1 298 ? -17.286 -1.161 5.713 1.00 96.56 298 GLY A O 1
ATOM 2325 N N . LEU A 1 299 ? -19.272 -0.093 5.628 1.00 96.56 299 LEU A N 1
ATOM 2326 C CA . LEU A 1 299 ? -20.126 -1.160 6.136 1.00 96.56 299 LEU A CA 1
ATOM 2327 C C . LEU A 1 299 ? -21.199 -1.518 5.108 1.00 96.56 299 LEU A C 1
ATOM 2329 O O . LEU A 1 299 ? -22.004 -0.665 4.726 1.00 96.56 299 LEU A O 1
ATOM 2333 N N . ASP A 1 300 ? -21.211 -2.781 4.680 1.00 91.69 300 ASP A N 1
ATOM 2334 C CA . ASP A 1 300 ? -22.137 -3.357 3.689 1.00 91.69 300 ASP A CA 1
ATOM 2335 C C . ASP A 1 300 ? -22.351 -2.505 2.422 1.00 91.69 300 ASP A C 1
ATOM 2337 O O . ASP A 1 300 ? -23.403 -2.584 1.795 1.00 91.69 300 ASP A O 1
ATOM 2341 N N . HIS A 1 301 ? -21.381 -1.666 2.043 1.00 87.38 301 HIS A N 1
ATOM 2342 C CA . HIS A 1 301 ? -21.499 -0.683 0.953 1.00 87.38 301 HIS A CA 1
ATOM 2343 C C . HIS A 1 301 ? -22.588 0.403 1.124 1.00 87.38 301 HIS A C 1
ATOM 2345 O O . HIS A 1 301 ? -22.802 1.181 0.193 1.00 87.38 301 HIS A O 1
ATOM 2351 N N . SER A 1 302 ? -23.235 0.497 2.291 1.00 89.50 302 SER A N 1
ATOM 2352 C CA . SER A 1 302 ? -24.317 1.462 2.564 1.00 89.50 302 SER A CA 1
ATOM 2353 C C . SER A 1 302 ? -23.948 2.538 3.588 1.00 89.50 302 SER A C 1
ATOM 2355 O O . SER A 1 302 ? -24.608 3.576 3.635 1.00 89.50 302 SER A O 1
ATOM 2357 N N . PHE A 1 303 ? -22.925 2.319 4.422 1.00 94.88 303 PHE A N 1
ATOM 2358 C CA . PHE A 1 303 ? -22.557 3.268 5.478 1.00 94.88 303 PHE A CA 1
ATOM 2359 C C . PHE A 1 303 ? -21.052 3.424 5.626 1.00 94.88 303 PHE A C 1
ATOM 2361 O O . PHE A 1 303 ? -20.313 2.454 5.510 1.00 94.88 303 PHE A O 1
ATOM 2368 N N . ASN A 1 304 ? -20.619 4.621 6.009 1.00 96.31 304 ASN A N 1
ATOM 2369 C CA . ASN A 1 304 ? -19.274 4.891 6.495 1.00 96.31 304 ASN A CA 1
ATOM 2370 C C . ASN A 1 304 ? -19.329 5.194 7.993 1.00 96.31 304 ASN A C 1
ATOM 2372 O O . ASN A 1 304 ? -19.989 6.141 8.426 1.00 96.31 304 ASN A O 1
ATOM 2376 N N . LEU A 1 305 ? -18.633 4.380 8.784 1.00 98.31 305 LEU A N 1
ATOM 2377 C CA . LEU A 1 305 ? -18.432 4.579 10.214 1.00 98.31 305 LEU A CA 1
ATOM 2378 C C . LEU A 1 305 ? -17.034 5.137 10.454 1.00 98.31 305 LEU A C 1
ATOM 2380 O O . LEU A 1 305 ? -16.045 4.447 10.216 1.00 98.31 305 LEU A O 1
ATOM 2384 N N . GLY A 1 306 ? -16.940 6.338 11.012 1.00 97.69 306 GLY A N 1
ATOM 2385 C CA . GLY A 1 306 ? -15.667 6.885 11.454 1.00 97.69 306 GLY A CA 1
ATOM 2386 C C . GLY A 1 306 ? -15.439 6.778 12.953 1.00 97.69 306 GLY A C 1
ATOM 2387 O O . GLY A 1 306 ? -16.313 7.087 13.761 1.00 97.69 306 GLY A O 1
ATOM 2388 N N . LEU A 1 307 ? -14.221 6.396 13.314 1.00 98.06 307 LEU A N 1
ATOM 2389 C CA . LEU A 1 307 ? -13.687 6.287 14.658 1.00 98.06 307 LEU A CA 1
ATOM 2390 C C . LEU A 1 307 ? -12.758 7.472 14.920 1.00 98.06 307 LEU A C 1
ATOM 2392 O O . LEU A 1 307 ? -11.705 7.606 14.297 1.00 98.06 307 LEU A O 1
ATOM 2396 N N . HIS A 1 308 ? -13.145 8.318 15.867 1.00 97.25 308 HIS A N 1
ATOM 2397 C CA . HIS A 1 308 ? -12.346 9.424 16.391 1.00 97.25 308 HIS A CA 1
ATOM 2398 C C . HIS A 1 308 ? -11.759 9.044 17.749 1.00 97.25 308 HIS A C 1
ATOM 2400 O O . HIS A 1 308 ? -12.203 8.088 18.382 1.00 97.25 308 HIS A O 1
ATOM 2406 N N . GLN A 1 309 ? -10.796 9.816 18.256 1.00 95.88 309 GLN A N 1
ATOM 2407 C CA . GLN A 1 309 ? -10.266 9.593 19.608 1.00 95.88 309 GLN A CA 1
ATOM 2408 C C . GLN A 1 309 ? -11.363 9.696 20.687 1.00 95.88 309 GLN A C 1
ATOM 2410 O O . GLN A 1 309 ? -11.329 8.977 21.682 1.00 95.88 309 GLN A O 1
ATOM 2415 N N . THR A 1 310 ? -12.339 10.586 20.482 1.00 94.88 310 THR A N 1
ATOM 2416 C CA . THR A 1 310 ? -13.374 10.946 21.465 1.00 94.88 310 THR A CA 1
ATOM 2417 C C . THR A 1 310 ? -14.774 10.438 21.115 1.00 94.88 310 THR A C 1
ATOM 2419 O O . THR A 1 310 ? -15.721 10.705 21.857 1.00 94.88 310 THR A O 1
ATOM 2422 N N . GLY A 1 311 ? -14.945 9.711 20.008 1.00 96.94 311 GLY A N 1
ATOM 2423 C CA . GLY A 1 311 ? -16.255 9.197 19.620 1.00 96.94 311 GLY A CA 1
ATOM 2424 C C . GLY A 1 311 ? -16.359 8.752 18.169 1.00 96.94 311 GLY A C 1
ATOM 2425 O O . GLY A 1 311 ? -15.375 8.324 17.575 1.00 96.94 311 GLY A O 1
ATOM 2426 N N . PHE A 1 312 ? -17.563 8.810 17.611 1.00 98.25 312 PHE A N 1
ATOM 2427 C CA . PHE A 1 312 ? -17.886 8.165 16.341 1.00 98.25 312 PHE A CA 1
ATOM 2428 C C . PHE A 1 312 ? -18.684 9.089 15.429 1.00 98.25 312 PHE A C 1
ATOM 2430 O O . PHE A 1 312 ? -19.394 9.980 15.897 1.00 98.25 312 PHE A O 1
ATOM 2437 N N . HIS A 1 313 ? -18.616 8.844 14.126 1.00 97.81 313 HIS A N 1
ATOM 2438 C CA . HIS A 1 313 ? -19.583 9.403 13.192 1.00 97.81 313 HIS A CA 1
ATOM 2439 C C . HIS A 1 313 ? -20.111 8.339 12.235 1.00 97.81 313 HIS A C 1
ATOM 2441 O O . HIS A 1 313 ? -19.419 7.360 11.973 1.00 97.81 313 HIS A O 1
ATOM 2447 N N . LEU A 1 314 ? -21.325 8.534 11.724 1.00 97.69 314 LEU A N 1
ATOM 2448 C CA . LEU A 1 314 ? -21.963 7.614 10.787 1.00 97.69 314 LEU A CA 1
ATOM 2449 C C . LEU A 1 314 ? -22.595 8.376 9.619 1.00 97.69 314 LEU A C 1
ATOM 2451 O O . LEU A 1 314 ? -23.408 9.278 9.825 1.00 97.69 314 LEU A O 1
ATOM 2455 N N . ILE A 1 315 ? -22.236 8.005 8.396 1.00 94.44 315 ILE A N 1
ATOM 2456 C CA . ILE A 1 315 ? -22.731 8.628 7.164 1.00 94.44 315 ILE A CA 1
ATOM 2457 C C . ILE A 1 315 ? -23.337 7.538 6.277 1.00 94.44 315 ILE A C 1
ATOM 2459 O O . ILE A 1 315 ? -22.750 6.469 6.136 1.00 94.44 315 ILE A O 1
ATOM 2463 N N . SER A 1 316 ? -24.504 7.800 5.687 1.00 91.56 316 SER A N 1
ATOM 2464 C CA . SER A 1 316 ? -25.061 6.960 4.620 1.00 91.56 316 SER A CA 1
ATOM 2465 C C . SER A 1 316 ? -24.327 7.233 3.309 1.00 91.56 316 SER A C 1
ATOM 2467 O O . SER A 1 316 ? -24.110 8.390 2.950 1.00 91.56 316 SER A O 1
ATOM 2469 N N . THR A 1 317 ? -23.940 6.177 2.598 1.00 86.25 317 THR A N 1
ATOM 2470 C CA . THR A 1 317 ? -23.293 6.263 1.279 1.00 86.25 317 THR A CA 1
ATOM 2471 C C . THR A 1 317 ? -24.274 6.034 0.130 1.00 86.25 317 THR A C 1
ATOM 2473 O O . THR A 1 317 ? -23.866 5.977 -1.030 1.00 86.25 317 THR A O 1
ATOM 2476 N N . GLU A 1 318 ? -25.564 5.880 0.438 1.00 83.62 318 GLU A N 1
ATOM 2477 C CA . GLU A 1 318 ? -26.618 5.695 -0.556 1.00 83.62 318 GLU A CA 1
ATOM 2478 C C . GLU A 1 318 ? -26.890 6.996 -1.319 1.00 83.62 318 GLU A C 1
ATOM 2480 O O . GLU A 1 318 ? -26.914 8.089 -0.751 1.00 83.62 318 GLU A O 1
ATOM 2485 N N . ASN A 1 319 ? -27.091 6.869 -2.632 1.00 76.00 319 ASN A N 1
ATOM 2486 C CA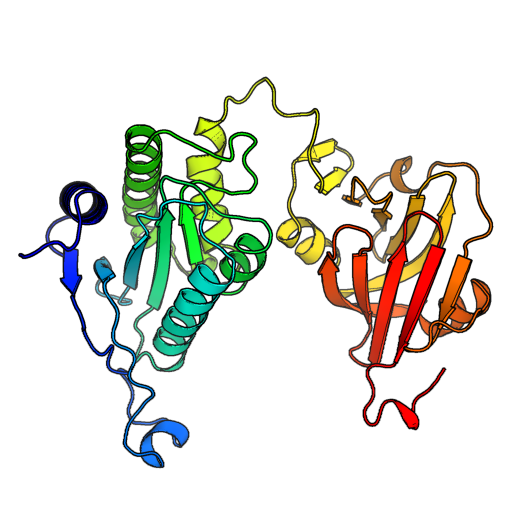 . ASN A 1 319 ? -27.321 8.000 -3.520 1.00 76.00 319 ASN A CA 1
ATOM 2487 C C . ASN A 1 319 ? -28.805 8.114 -3.897 1.00 76.00 319 ASN A C 1
ATOM 2489 O O . ASN A 1 319 ? -29.395 7.109 -4.296 1.00 76.00 319 ASN A O 1
ATOM 2493 N N . PRO A 1 320 ? -29.376 9.331 -3.903 1.00 78.50 320 PRO A N 1
ATOM 2494 C CA . PRO A 1 320 ? -28.731 10.606 -3.567 1.00 78.50 320 PRO A CA 1
ATOM 2495 C C . PRO A 1 320 ? -28.676 10.848 -2.045 1.00 78.50 320 PRO A C 1
ATOM 2497 O O . PRO A 1 320 ? -29.665 10.639 -1.344 1.00 78.50 320 PRO A O 1
ATOM 2500 N N . ILE A 1 321 ? -27.533 11.320 -1.533 1.00 73.38 321 ILE A N 1
ATOM 2501 C CA . ILE A 1 321 ? -27.261 11.464 -0.086 1.00 73.38 321 ILE A CA 1
ATOM 2502 C C . ILE A 1 321 ? -28.341 12.276 0.645 1.00 73.38 321 ILE A C 1
ATOM 2504 O O . ILE A 1 321 ? -28.687 11.967 1.786 1.00 73.38 321 ILE A O 1
ATOM 2508 N N . GLU A 1 322 ? -28.927 13.283 -0.006 1.00 75.00 322 GLU A N 1
ATOM 2509 C CA . GLU A 1 322 ? -29.959 14.139 0.584 1.00 75.00 322 GLU A CA 1
ATOM 2510 C C . GLU A 1 322 ? -31.246 13.374 0.931 1.00 75.00 322 GLU A C 1
ATOM 2512 O O . GLU A 1 322 ? -31.982 13.780 1.831 1.00 75.00 322 GLU A O 1
ATOM 2517 N N . GLN A 1 323 ? -31.520 12.270 0.229 1.00 74.94 323 GLN A N 1
ATOM 2518 C CA . GLN A 1 323 ? -32.712 11.437 0.420 1.00 74.94 323 GLN A CA 1
ATOM 2519 C C . GLN A 1 323 ? -32.483 10.287 1.407 1.00 74.94 323 GLN A C 1
ATOM 2521 O O . GLN A 1 323 ? -33.449 9.740 1.932 1.00 74.94 323 GLN A O 1
ATOM 2526 N N . HIS A 1 324 ? -31.223 9.954 1.696 1.00 77.94 324 HIS A N 1
ATOM 2527 C CA . HIS A 1 324 ? -30.832 8.819 2.535 1.00 77.94 324 HIS A CA 1
ATOM 2528 C C . HIS A 1 324 ? -30.177 9.263 3.856 1.00 77.94 324 HIS A C 1
ATOM 2530 O O . HIS A 1 324 ? -29.290 8.588 4.383 1.00 77.94 324 HIS A O 1
ATOM 2536 N N . ARG A 1 325 ? -30.615 10.409 4.401 1.00 81.62 325 ARG A N 1
ATOM 2537 C CA . ARG A 1 325 ? -30.158 10.934 5.700 1.00 81.62 325 ARG A CA 1
ATOM 2538 C C . ARG A 1 325 ? -30.632 10.033 6.850 1.00 81.62 325 ARG A C 1
ATOM 2540 O O . ARG A 1 325 ? -31.771 9.570 6.867 1.00 81.62 325 ARG A O 1
ATOM 2547 N N . LEU A 1 326 ? -29.737 9.818 7.810 1.00 84.75 326 LEU A N 1
ATOM 2548 C CA . LEU A 1 326 ? -29.919 9.052 9.047 1.00 84.75 326 LEU A CA 1
ATOM 2549 C C . LEU A 1 326 ? -30.617 9.869 10.132 1.00 84.75 326 LEU A C 1
ATOM 2551 O O . LEU A 1 326 ? -30.416 11.103 10.182 1.00 84.75 326 LEU A O 1
#

Foldseek 3Di:
DDDPDPLRVLLQVLLCVQQNDQKDWDFQDFDAFADCPDPVQVPDPGDDTDGDTWIWGFLDVVLTEIETEAEDEDPAAAELVVLLVVLVVQVRNVVRHPRYHYAYEYQYQRAHDPPNVVSQQQGRYAYFPDPLAPDRHDHSVLSSVLSSQLSNVVSVDVVPDCPQSSHGPNNHVSSNVSNRCSRPPPPPQDQAAEAEPDVRDRDDPVVQCVQQAFWFWADWFAFVQWIKTATPPQWIWIGRLRHIYIYHDPVSVDHHTDFAFEAEEPVGHTDGRVVVCVPRGGWGFHDWDDPSQWIWTDTPVFWIWIIGSRHIYIAGPDPPRVVVTD